Protein AF-A0AB73K6N2-F1 (afdb_monomer_lite)

Secondary structure (DSSP, 8-state):
--GGG-TT--EEE-TTS--S---TTGGG-TT--EEE--SS--S---GGGGGS--SEEE--SS---EE-GGGGG-TT--EEE--SS---EESS---TT--EEE----EEEE--EEE-SS-EEEE--S-S--BTTTTBS----EEEEEETTEE--S-EEB-TTSEEEE-GGGGTT--TT--EEEEEPPEEETTEEE--EEEEES-EEE-PPPPPHHHHHHHHHHHHHTTGGG---STT-----TTS--TTTSPPTTEEEETTEEEEE--TT-

pLDDT: mean 90.92, std 7.15, range [61.62, 98.62]

Sequence (270 aa):
ESWGELQKLKYLDVGKSKVTQLNSTIGNMTSLIKLEANENQLTDLPKSIFKNKLEYIDLSHNYLQKVPKELEEIKSLKTVYFYNNRISEVEGLLPYNITYYDLSKQTITLPLFTYKGEDVEISLPQLFLYNRTKNDFSQKPTTILYLRGERVSGNLPISEKGVVTIPKNLLSTIKKGDDLYLYQEKYTQNNTYMGDNYLRFSQVNLELPKVPEKEYQALVDIYNQLNGSNWSGSYQWKKWDITENNLHEIPWSGVTVENGHVTGLSLYYF

Foldseek 3Di:
DCCLVCLQDQEDACALVQDQADDLNCLSVQNHAEYHHEQYAYQDYRLSNLNHLHQYEEHHNYAHQEADQSQLVNLNHAEYEHAQYQHQYYNHFHHLNHQAYAPEHHEHEDEEAEAAQFKDKDQGGPAADQDSVVRHRQHWFWKFKDWQNHTQDDTFTADSRRITIHGSVSCLPPDWFIWIWIATDWDDDRNYTGGRYIHTYPTYHYPYDFAPPVQLVVVVVVCVVVVLVPDDFDPPADRDDSPDRCCSPPPHPQFDARSNYTPTGDPPGD

Structure (mmCIF, N/CA/C/O backbone):
data_AF-A0AB73K6N2-F1
#
_entry.id   AF-A0AB73K6N2-F1
#
loop_
_atom_site.group_PDB
_atom_site.id
_atom_site.type_symbol
_atom_site.label_atom_id
_atom_site.label_alt_id
_atom_site.label_comp_id
_atom_site.label_asym_id
_atom_site.label_entity_id
_atom_site.label_seq_id
_atom_site.pdbx_PDB_ins_code
_atom_site.Cartn_x
_atom_site.Cartn_y
_atom_site.Cartn_z
_atom_site.occupancy
_atom_site.B_iso_or_equiv
_atom_site.auth_seq_id
_atom_site.auth_comp_id
_atom_site.auth_asym_id
_atom_site.auth_atom_id
_atom_site.pdbx_PDB_model_num
ATOM 1 N N . GLU A 1 1 ? 5.043 -17.445 -28.830 1.00 61.62 1 GLU A N 1
ATOM 2 C CA . GLU A 1 1 ? 6.522 -17.475 -28.745 1.00 61.62 1 GLU A CA 1
ATOM 3 C C . GLU A 1 1 ? 7.228 -16.729 -29.888 1.00 61.62 1 GLU A C 1
ATOM 5 O O . GLU A 1 1 ? 8.445 -16.701 -29.906 1.00 61.62 1 GLU A O 1
ATOM 10 N N . SER A 1 2 ? 6.515 -16.052 -30.799 1.00 88.88 2 SER A N 1
ATOM 11 C CA . SER A 1 2 ? 7.106 -15.442 -32.007 1.00 88.88 2 SER A CA 1
ATOM 12 C C . SER A 1 2 ? 7.305 -13.920 -31.957 1.00 88.88 2 SER A C 1
ATOM 14 O O . SER A 1 2 ? 7.694 -13.322 -32.954 1.00 88.88 2 SER A O 1
ATOM 16 N N . TRP A 1 3 ? 7.035 -13.264 -30.823 1.00 94.06 3 TRP A N 1
ATOM 17 C CA . TRP A 1 3 ? 7.170 -11.804 -30.691 1.00 94.06 3 TRP A CA 1
ATOM 18 C C . TRP A 1 3 ? 8.591 -11.338 -31.041 1.00 94.06 3 TRP A C 1
ATOM 20 O O . TRP A 1 3 ? 8.768 -10.363 -31.767 1.00 94.06 3 TRP A O 1
ATOM 30 N N . GLY A 1 4 ? 9.597 -12.083 -30.584 1.00 94.00 4 GLY A N 1
ATOM 31 C CA . GLY A 1 4 ? 11.008 -11.813 -30.837 1.00 94.00 4 GLY A CA 1
ATOM 32 C C . GLY A 1 4 ? 11.439 -11.791 -32.308 1.00 94.00 4 GLY A C 1
ATOM 33 O O . GLY A 1 4 ? 12.491 -11.233 -32.605 1.00 94.00 4 GLY A O 1
ATOM 34 N N . GLU A 1 5 ? 10.637 -12.330 -33.232 1.00 97.00 5 GLU A N 1
ATOM 35 C CA . GLU A 1 5 ? 10.929 -12.293 -34.674 1.00 97.00 5 GLU A CA 1
ATOM 36 C C . GLU A 1 5 ? 10.745 -10.889 -35.274 1.00 97.00 5 GLU A C 1
ATOM 38 O O . GLU A 1 5 ? 11.269 -10.574 -36.343 1.00 97.00 5 GLU A O 1
ATOM 43 N N . LEU A 1 6 ? 10.053 -9.992 -34.563 1.00 97.00 6 LEU A N 1
ATOM 44 C CA . LEU A 1 6 ? 9.855 -8.596 -34.952 1.00 97.00 6 LEU A CA 1
ATOM 45 C C . LEU A 1 6 ? 11.102 -7.736 -34.664 1.00 97.00 6 LEU A C 1
ATOM 47 O O . LEU A 1 6 ? 11.019 -6.660 -34.080 1.00 97.00 6 LEU A O 1
ATOM 51 N N . GLN A 1 7 ? 12.281 -8.182 -35.102 1.00 96.50 7 GLN A N 1
ATOM 52 C CA . GLN A 1 7 ? 13.585 -7.576 -34.782 1.00 96.50 7 GLN A CA 1
ATOM 53 C C . GLN A 1 7 ? 13.744 -6.124 -35.264 1.00 96.50 7 GLN A C 1
ATOM 55 O O . GLN A 1 7 ? 14.574 -5.380 -34.744 1.00 96.50 7 GLN A O 1
ATOM 60 N N . LYS A 1 8 ? 12.947 -5.708 -36.259 1.00 97.69 8 LYS A N 1
ATOM 61 C CA . LYS A 1 8 ? 12.926 -4.340 -36.807 1.00 97.69 8 LYS A CA 1
ATOM 62 C C . LYS A 1 8 ? 11.910 -3.419 -36.120 1.00 97.69 8 LYS A C 1
ATOM 64 O O . LYS A 1 8 ? 11.870 -2.231 -36.441 1.00 97.69 8 LYS A O 1
ATOM 69 N N . LEU A 1 9 ? 11.072 -3.946 -35.225 1.00 98.12 9 LEU A N 1
ATOM 70 C CA . LEU A 1 9 ? 10.050 -3.167 -34.534 1.00 98.12 9 LEU A CA 1
ATOM 71 C C . LEU A 1 9 ? 10.718 -2.175 -33.581 1.00 98.12 9 LEU A C 1
ATOM 73 O O . LEU A 1 9 ? 11.523 -2.561 -32.740 1.00 98.12 9 LEU A O 1
ATOM 77 N N . LYS A 1 10 ? 10.384 -0.891 -33.726 1.00 98.25 10 LYS A N 1
ATOM 78 C CA . LYS A 1 10 ? 10.917 0.191 -32.881 1.00 98.25 10 LYS A CA 1
ATOM 79 C C . LYS A 1 10 ? 9.972 0.592 -31.757 1.00 98.25 10 LYS A C 1
ATOM 81 O O . LYS A 1 10 ? 10.416 1.087 -30.724 1.00 98.25 10 LYS A O 1
ATOM 86 N N . TYR A 1 11 ? 8.683 0.372 -31.974 1.00 98.31 11 TYR A N 1
ATOM 87 C CA . TYR A 1 11 ? 7.604 0.776 -31.093 1.00 98.31 11 TYR A CA 1
ATOM 88 C C . TYR A 1 11 ? 6.627 -0.379 -30.925 1.00 98.31 11 TYR A C 1
ATOM 90 O O . TYR A 1 11 ? 6.159 -0.927 -31.924 1.00 98.31 11 TYR A O 1
ATOM 98 N N . LEU A 1 12 ? 6.332 -0.724 -29.676 1.00 98.06 12 LEU A N 1
ATOM 99 C CA . LEU A 1 12 ? 5.293 -1.677 -29.319 1.00 98.06 12 LEU A CA 1
ATOM 100 C C . LEU A 1 12 ? 4.298 -0.988 -28.390 1.00 98.06 12 LEU A C 1
ATOM 102 O O . LEU A 1 12 ? 4.688 -0.485 -27.340 1.00 98.06 12 LEU A O 1
ATOM 106 N N . ASP A 1 13 ? 3.032 -1.010 -28.782 1.00 98.25 13 ASP A N 1
ATOM 107 C CA . ASP A 1 13 ? 1.908 -0.529 -27.989 1.00 98.25 13 ASP A CA 1
ATOM 108 C C . ASP A 1 13 ? 0.929 -1.675 -27.784 1.00 98.25 13 ASP A C 1
ATOM 110 O O . ASP A 1 13 ? 0.406 -2.254 -28.738 1.00 98.25 13 ASP A O 1
ATOM 114 N N . VAL A 1 14 ? 0.750 -2.034 -26.523 1.00 97.81 14 VAL A N 1
ATOM 115 C CA . VAL A 1 14 ? -0.222 -3.016 -26.055 1.00 97.81 14 VAL A CA 1
ATOM 116 C C . VAL A 1 14 ? -1.061 -2.422 -24.925 1.00 97.81 14 VAL A C 1
ATOM 118 O O . VAL A 1 14 ? -1.583 -3.158 -24.085 1.00 97.81 14 VAL A O 1
ATOM 121 N N . GLY A 1 15 ? -1.175 -1.093 -24.860 1.00 98.00 15 GLY A N 1
ATOM 122 C CA . GLY A 1 15 ? -1.979 -0.408 -23.859 1.00 98.00 15 GLY A CA 1
ATOM 123 C C . GLY A 1 15 ? -3.447 -0.840 -23.919 1.00 98.00 15 GLY A C 1
ATOM 124 O O . GLY A 1 15 ? -3.958 -1.210 -24.981 1.00 98.00 15 GLY A O 1
ATOM 125 N N . LYS A 1 16 ? -4.143 -0.842 -22.774 1.00 97.81 16 LYS A N 1
ATOM 126 C CA . LYS A 1 16 ? -5.591 -1.150 -22.686 1.00 97.81 16 LYS A CA 1
ATOM 127 C C . LYS A 1 16 ? -5.999 -2.492 -23.313 1.00 97.81 16 LYS A C 1
ATOM 129 O O . LYS A 1 16 ? -7.142 -2.666 -23.737 1.00 97.81 16 LYS A O 1
ATOM 134 N N . SER A 1 17 ? -5.085 -3.458 -23.366 1.00 97.88 17 SER A N 1
ATOM 135 C CA . SER A 1 17 ? -5.274 -4.712 -24.107 1.00 97.88 17 SER A CA 1
ATOM 136 C C . SER A 1 17 ? -5.508 -5.928 -23.204 1.00 97.88 17 SER A C 1
ATOM 138 O O . SER A 1 17 ? -5.513 -7.061 -23.682 1.00 97.88 17 SER A O 1
ATOM 140 N N . LYS A 1 18 ? -5.739 -5.711 -21.897 1.00 97.12 18 LYS A N 1
ATOM 141 C CA . LYS A 1 18 ? -5.940 -6.763 -20.877 1.00 97.12 18 LYS A CA 1
ATOM 142 C C . LYS A 1 18 ? -4.779 -7.766 -20.819 1.00 97.12 18 LYS A C 1
ATOM 144 O O . LYS A 1 18 ? -4.979 -8.945 -20.533 1.00 97.12 18 LYS A O 1
ATOM 149 N N . VAL A 1 19 ? -3.564 -7.304 -21.101 1.00 97.31 19 VAL A N 1
ATOM 150 C CA . VAL A 1 19 ? -2.360 -8.135 -21.087 1.00 97.31 19 VAL A CA 1
ATOM 151 C C . VAL A 1 19 ? -2.042 -8.536 -19.651 1.00 97.31 19 VAL A C 1
ATOM 153 O O . VAL A 1 19 ? -1.876 -7.681 -18.786 1.00 97.31 19 VAL A O 1
ATOM 156 N N . THR A 1 20 ? -1.932 -9.836 -19.398 1.00 97.38 20 THR A N 1
ATOM 157 C CA . THR A 1 20 ? -1.519 -10.380 -18.094 1.00 97.38 20 THR A CA 1
ATOM 158 C C . THR A 1 20 ? -0.016 -10.635 -18.032 1.00 97.38 20 THR A C 1
ATOM 160 O O . THR A 1 20 ? 0.580 -10.546 -16.962 1.00 97.38 20 THR A O 1
ATOM 163 N N . GLN A 1 21 ? 0.615 -10.922 -19.177 1.00 96.19 21 GLN A N 1
ATOM 164 C CA . GLN A 1 21 ? 2.056 -11.137 -19.311 1.00 96.19 21 GLN A CA 1
ATOM 165 C C . GLN A 1 21 ? 2.552 -10.685 -20.689 1.00 96.19 21 GLN A C 1
ATOM 167 O O . GLN A 1 21 ? 1.929 -10.975 -21.712 1.00 96.19 21 GLN A O 1
ATOM 172 N N . LEU A 1 22 ? 3.707 -10.017 -20.729 1.00 95.62 22 LEU A N 1
ATOM 173 C CA . LEU A 1 22 ? 4.437 -9.785 -21.978 1.00 95.62 22 LEU A CA 1
ATOM 174 C C . LEU A 1 22 ? 5.159 -11.067 -22.406 1.00 95.62 22 LEU A C 1
ATOM 176 O O . LEU A 1 22 ? 5.582 -11.870 -21.573 1.00 95.62 22 LEU A O 1
ATOM 180 N N . ASN A 1 23 ? 5.335 -11.262 -23.714 1.00 94.88 23 ASN A N 1
ATOM 181 C CA . ASN A 1 23 ? 6.007 -12.460 -24.209 1.00 94.88 23 ASN A CA 1
ATOM 182 C C . ASN A 1 23 ? 7.484 -12.505 -23.770 1.00 94.88 23 ASN A C 1
ATOM 184 O O . ASN A 1 23 ? 8.216 -11.525 -23.909 1.00 94.88 23 ASN A O 1
ATOM 188 N N . SER A 1 24 ? 7.952 -13.673 -23.323 1.00 95.19 24 SER A N 1
ATOM 189 C CA . SER A 1 24 ? 9.331 -13.886 -22.859 1.00 95.19 24 SER A CA 1
ATOM 190 C C . SER A 1 24 ? 10.409 -13.640 -23.925 1.00 95.19 24 SER A C 1
ATOM 192 O O . SER A 1 24 ? 11.567 -13.420 -23.573 1.00 95.19 24 SER A O 1
ATOM 194 N N . THR A 1 25 ? 10.058 -13.621 -25.215 1.00 96.06 25 THR A N 1
ATOM 195 C CA . THR A 1 25 ? 10.982 -13.338 -26.330 1.00 96.06 25 THR A CA 1
ATOM 196 C C . THR A 1 25 ? 11.105 -11.851 -26.680 1.00 96.06 25 THR A C 1
ATOM 198 O O . THR A 1 25 ? 11.835 -11.514 -27.608 1.00 96.06 25 THR A O 1
ATOM 201 N N . ILE A 1 26 ? 10.453 -10.937 -25.945 1.00 95.56 26 ILE A N 1
ATOM 202 C CA . ILE A 1 26 ? 10.501 -9.485 -26.220 1.00 95.56 26 ILE A CA 1
ATOM 203 C C . ILE A 1 26 ? 11.930 -8.914 -26.241 1.00 95.56 26 ILE A C 1
ATOM 205 O O . ILE A 1 26 ? 12.209 -7.986 -26.994 1.00 95.56 26 ILE A O 1
ATOM 209 N N . GLY A 1 27 ? 12.865 -9.502 -25.486 1.00 94.00 27 GLY A N 1
ATOM 210 C CA . GLY A 1 27 ? 14.288 -9.139 -25.526 1.00 94.00 27 GLY A CA 1
ATOM 211 C C . GLY A 1 27 ? 15.003 -9.405 -26.856 1.00 94.00 27 GLY A C 1
ATOM 212 O O . GLY A 1 27 ? 16.131 -8.956 -27.027 1.00 94.00 27 GLY A O 1
ATOM 213 N N . ASN A 1 28 ? 14.380 -10.136 -27.787 1.00 96.50 28 ASN A N 1
ATOM 214 C CA . ASN A 1 28 ? 14.913 -10.358 -29.133 1.00 96.50 28 ASN A CA 1
ATOM 215 C C . ASN A 1 28 ? 14.474 -9.262 -30.125 1.00 96.50 28 ASN A C 1
ATOM 217 O O . ASN A 1 28 ? 14.996 -9.207 -31.237 1.00 96.50 28 ASN A O 1
ATOM 221 N N . MET A 1 29 ? 13.554 -8.365 -29.742 1.00 96.81 29 MET A N 1
ATOM 222 C CA . MET A 1 29 ? 13.180 -7.191 -30.541 1.00 96.81 29 MET A CA 1
ATOM 223 C C . MET A 1 29 ? 14.274 -6.116 -30.459 1.00 96.81 29 MET A C 1
ATOM 225 O O . MET A 1 29 ? 14.082 -5.050 -29.886 1.00 96.81 29 MET A O 1
ATOM 229 N N . THR A 1 30 ? 15.443 -6.387 -31.034 1.00 95.19 30 THR A N 1
ATOM 230 C CA . THR A 1 30 ? 16.670 -5.593 -30.830 1.00 95.19 30 THR A CA 1
ATOM 231 C C . THR A 1 30 ? 16.584 -4.126 -31.267 1.00 95.19 30 THR A C 1
ATOM 233 O O . THR A 1 30 ? 17.391 -3.314 -30.813 1.00 95.19 30 THR A O 1
ATOM 236 N N . SER A 1 31 ? 15.617 -3.766 -32.120 1.00 97.56 31 SER A N 1
ATOM 237 C CA . SER A 1 31 ? 15.354 -2.376 -32.526 1.00 97.56 31 SER A CA 1
ATOM 238 C C . SER A 1 31 ? 14.358 -1.636 -31.623 1.00 97.56 31 SER A C 1
ATOM 240 O O . SER A 1 31 ? 14.095 -0.459 -31.878 1.00 97.56 31 SER A O 1
ATOM 242 N N . LEU A 1 32 ? 13.781 -2.293 -30.610 1.00 98.00 32 LEU A N 1
ATOM 243 C CA . LEU A 1 32 ? 12.722 -1.733 -29.775 1.00 98.00 32 LEU A CA 1
ATOM 244 C C . LEU A 1 32 ? 13.278 -0.638 -28.859 1.00 98.00 32 LEU A C 1
ATOM 246 O O . LEU A 1 32 ? 14.141 -0.890 -28.018 1.00 98.00 32 LEU A O 1
ATOM 250 N N . ILE A 1 33 ? 12.740 0.572 -29.012 1.00 98.06 33 ILE A N 1
ATOM 251 C CA . ILE A 1 33 ? 13.133 1.762 -28.243 1.00 98.06 33 ILE A CA 1
ATOM 252 C C . ILE A 1 33 ? 11.989 2.319 -27.391 1.00 98.06 33 ILE A C 1
ATOM 254 O O . ILE A 1 33 ? 12.239 3.058 -26.442 1.00 98.06 33 ILE A O 1
ATOM 258 N N . LYS A 1 34 ? 10.737 1.978 -27.709 1.00 98.38 34 LYS A N 1
ATOM 259 C CA . LYS A 1 34 ? 9.556 2.483 -27.007 1.00 98.38 34 LYS A CA 1
ATOM 260 C C . LYS A 1 34 ? 8.560 1.353 -26.760 1.00 98.38 34 LYS A C 1
ATOM 262 O O . LYS A 1 34 ? 8.158 0.677 -27.709 1.00 98.38 34 LYS A O 1
ATOM 267 N N . LEU A 1 35 ? 8.165 1.185 -25.499 1.00 98.00 35 LEU A N 1
ATOM 268 C CA . LEU A 1 35 ? 7.117 0.261 -25.072 1.00 98.00 35 LEU A CA 1
ATOM 269 C C . LEU A 1 35 ? 6.006 1.017 -24.339 1.00 98.00 35 LEU A C 1
ATOM 271 O O . LEU A 1 35 ? 6.267 1.661 -23.326 1.00 98.00 35 LEU A O 1
ATOM 275 N N . GLU A 1 36 ? 4.775 0.874 -24.816 1.00 98.56 36 GLU A N 1
ATOM 276 C CA . GLU A 1 36 ? 3.554 1.273 -24.114 1.00 98.56 36 GLU A CA 1
ATOM 277 C C . GLU A 1 36 ? 2.771 0.015 -23.728 1.00 98.56 36 GLU A C 1
ATOM 279 O O . GLU A 1 36 ? 2.365 -0.775 -24.577 1.00 98.56 36 GLU A O 1
ATOM 284 N N . ALA A 1 37 ? 2.621 -0.219 -22.428 1.00 98.06 37 ALA A N 1
ATOM 285 C CA . ALA A 1 37 ? 1.904 -1.362 -21.868 1.00 98.06 37 ALA A CA 1
ATOM 286 C C . ALA A 1 37 ? 1.035 -0.948 -20.666 1.00 98.06 37 ALA A C 1
ATOM 288 O O . ALA A 1 37 ? 0.749 -1.758 -19.777 1.00 98.06 37 ALA A O 1
ATOM 289 N N . ASN A 1 38 ? 0.592 0.307 -20.653 1.00 98.62 38 ASN A N 1
ATOM 290 C CA . ASN A 1 38 ? -0.276 0.874 -19.631 1.00 98.62 38 ASN A CA 1
ATOM 291 C C . ASN A 1 38 ? -1.694 0.288 -19.653 1.00 98.62 38 ASN A C 1
ATOM 293 O O . ASN A 1 38 ? -2.168 -0.223 -20.667 1.00 98.62 38 ASN A O 1
ATOM 297 N N . GLU A 1 39 ? -2.397 0.406 -18.528 1.00 98.50 39 GLU A N 1
ATOM 298 C CA . GLU A 1 39 ? -3.799 -0.022 -18.386 1.00 98.50 39 GLU A CA 1
ATOM 299 C C . GLU A 1 39 ? -3.999 -1.507 -18.738 1.00 98.50 39 GLU A C 1
ATOM 301 O O . GLU A 1 39 ? -4.864 -1.894 -19.529 1.00 98.50 39 GLU A O 1
ATOM 306 N N . ASN A 1 40 ? -3.163 -2.351 -18.139 1.00 98.62 40 ASN A N 1
ATOM 307 C CA . ASN A 1 40 ? -3.159 -3.800 -18.310 1.00 98.62 40 ASN A CA 1
ATOM 308 C C . ASN A 1 40 ? -3.236 -4.503 -16.941 1.00 98.62 40 ASN A C 1
ATOM 310 O O . ASN A 1 40 ? -3.631 -3.915 -15.936 1.00 98.62 40 ASN A O 1
ATOM 314 N N . GLN A 1 41 ? -2.944 -5.803 -16.908 1.00 98.12 41 GLN A N 1
ATOM 315 C CA . GLN A 1 41 ? -2.999 -6.643 -15.710 1.00 98.12 41 GLN A CA 1
ATOM 316 C C . GLN A 1 41 ? -1.626 -7.252 -15.396 1.00 98.12 41 GLN A C 1
ATOM 318 O O . GLN A 1 41 ? -1.545 -8.342 -14.829 1.00 98.12 41 GLN A O 1
ATOM 323 N N . LEU A 1 42 ? -0.544 -6.577 -15.796 1.00 98.06 42 LEU A N 1
ATOM 324 C CA . LEU A 1 42 ? 0.817 -7.060 -15.595 1.00 98.06 42 LEU A CA 1
ATOM 325 C C . LEU A 1 42 ? 1.147 -7.075 -14.103 1.00 98.06 42 LEU A C 1
ATOM 327 O O . LEU A 1 42 ? 1.015 -6.062 -13.416 1.00 98.06 42 LEU A O 1
ATOM 331 N N . THR A 1 43 ? 1.609 -8.222 -13.615 1.00 96.50 43 THR A N 1
ATOM 332 C CA . THR A 1 43 ? 2.132 -8.380 -12.249 1.00 96.50 43 THR A CA 1
ATOM 333 C C . THR A 1 43 ? 3.656 -8.440 -12.212 1.00 96.50 43 THR A C 1
ATOM 335 O O . THR A 1 43 ? 4.246 -8.210 -11.161 1.00 96.50 43 THR A O 1
ATOM 338 N N . ASP A 1 44 ? 4.290 -8.742 -13.348 1.00 93.75 44 ASP A N 1
ATOM 339 C CA . ASP A 1 44 ? 5.742 -8.811 -13.513 1.00 93.75 44 ASP A CA 1
ATOM 340 C C . ASP A 1 44 ? 6.132 -8.530 -14.978 1.00 93.75 44 ASP A C 1
ATOM 342 O O . ASP A 1 44 ? 5.278 -8.495 -15.873 1.00 93.75 44 ASP A O 1
ATOM 346 N N . LEU A 1 45 ? 7.428 -8.350 -15.227 1.00 92.94 45 LEU A N 1
ATOM 347 C CA . LEU A 1 45 ? 8.018 -8.156 -16.547 1.00 92.94 45 LEU A CA 1
ATOM 348 C C . LEU A 1 45 ? 8.943 -9.329 -16.905 1.00 92.94 45 LEU A C 1
ATOM 350 O O . LEU A 1 45 ? 9.706 -9.807 -16.065 1.00 92.94 45 LEU A O 1
ATOM 354 N N . PRO A 1 46 ? 8.963 -9.787 -18.168 1.00 92.56 46 PRO A N 1
ATOM 355 C CA . PRO A 1 46 ? 9.915 -10.806 -18.582 1.00 92.56 46 PRO A CA 1
ATOM 356 C C . PRO A 1 46 ? 11.339 -10.247 -18.499 1.00 92.56 46 PRO A C 1
ATOM 358 O O . PRO A 1 46 ? 11.642 -9.254 -19.150 1.00 92.56 46 PRO A O 1
ATOM 361 N N . LYS A 1 47 ? 12.252 -10.930 -17.793 1.00 90.81 47 LYS A N 1
ATOM 362 C CA . LYS A 1 47 ? 13.662 -10.505 -17.630 1.00 90.81 47 LYS A CA 1
ATOM 363 C C . LYS A 1 47 ? 14.390 -10.176 -18.940 1.00 90.81 47 LYS A C 1
ATOM 365 O O . LYS A 1 47 ? 15.362 -9.433 -18.951 1.00 90.81 47 LYS A O 1
ATOM 370 N N . SER A 1 48 ? 13.952 -10.739 -20.064 1.00 92.56 48 SER A N 1
ATOM 371 C CA . SER A 1 48 ? 14.541 -10.453 -21.372 1.00 92.56 48 SER A CA 1
ATOM 372 C C . SER A 1 48 ? 14.294 -9.017 -21.848 1.00 92.56 48 SER A C 1
ATOM 374 O O . SER A 1 48 ? 15.099 -8.519 -22.629 1.00 92.56 48 SER A O 1
ATOM 376 N N . ILE A 1 49 ? 13.246 -8.333 -21.369 1.00 92.25 49 ILE A N 1
ATOM 377 C CA . ILE A 1 49 ? 12.917 -6.958 -21.772 1.00 92.25 49 ILE A CA 1
ATOM 378 C C . ILE A 1 49 ? 14.064 -5.979 -21.503 1.00 92.25 49 ILE A C 1
ATOM 380 O O . ILE A 1 49 ? 14.300 -5.081 -22.309 1.00 92.25 49 ILE A O 1
ATOM 384 N N . PHE A 1 50 ? 14.825 -6.209 -20.429 1.00 90.19 50 PHE A N 1
ATOM 385 C CA . PHE A 1 50 ? 15.940 -5.362 -20.004 1.00 90.19 50 PHE A CA 1
ATOM 386 C C . PHE A 1 50 ? 17.170 -5.470 -20.923 1.00 90.19 50 PHE A C 1
ATOM 388 O O . PHE A 1 50 ? 18.097 -4.677 -20.807 1.00 90.19 50 PHE A O 1
ATOM 395 N N . LYS A 1 51 ? 17.173 -6.403 -21.889 1.00 90.50 51 LYS A N 1
ATOM 396 C CA . LYS A 1 51 ? 18.205 -6.488 -22.940 1.00 90.50 51 LYS A CA 1
ATOM 397 C C . LYS A 1 51 ? 18.025 -5.440 -24.043 1.00 90.50 51 LYS A C 1
ATOM 399 O O . LYS A 1 51 ? 18.972 -5.166 -24.781 1.00 90.50 51 LYS A O 1
ATOM 404 N N . ASN A 1 52 ? 16.819 -4.892 -24.192 1.00 91.94 52 ASN A N 1
ATOM 405 C CA . ASN A 1 52 ? 16.520 -3.903 -25.222 1.00 91.94 52 ASN A CA 1
ATOM 406 C C . ASN A 1 52 ? 17.049 -2.520 -24.828 1.00 91.94 52 ASN A C 1
ATOM 408 O O . ASN A 1 52 ? 17.125 -2.169 -23.652 1.00 91.94 52 ASN A O 1
ATOM 412 N N . LYS A 1 53 ? 17.356 -1.690 -25.828 1.00 93.88 53 LYS A N 1
ATOM 413 C CA . LYS A 1 53 ? 17.789 -0.299 -25.628 1.00 93.88 53 LYS A CA 1
ATOM 414 C C . LYS A 1 53 ? 16.587 0.640 -25.546 1.00 93.88 53 LYS A C 1
ATOM 416 O O . LYS A 1 53 ? 16.471 1.586 -26.322 1.00 93.88 53 LYS A O 1
ATOM 421 N N . LEU A 1 54 ? 15.673 0.346 -24.622 1.00 96.25 54 LEU A N 1
ATOM 422 C CA . LEU A 1 54 ? 14.468 1.145 -24.420 1.00 96.25 54 LEU A CA 1
ATOM 423 C C . LEU A 1 54 ? 14.850 2.557 -23.957 1.00 96.25 54 LEU A C 1
ATOM 425 O O . LEU A 1 54 ? 15.692 2.728 -23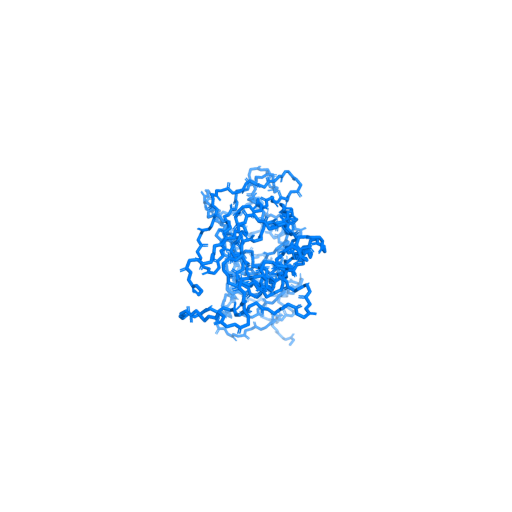.077 1.00 96.25 54 LEU A O 1
ATOM 429 N N . GLU A 1 55 ? 14.235 3.564 -24.565 1.00 97.06 55 GLU A N 1
ATOM 430 C CA . GLU A 1 55 ? 14.310 4.970 -24.160 1.00 97.06 55 GLU A CA 1
ATOM 431 C C . GLU A 1 55 ? 13.050 5.398 -23.397 1.00 97.06 55 GLU A C 1
ATOM 433 O O . GLU A 1 55 ? 13.115 6.284 -22.541 1.00 97.06 55 GLU A O 1
ATOM 438 N N . TYR A 1 56 ? 11.920 4.739 -23.675 1.00 97.31 56 TYR A N 1
ATOM 439 C CA . TYR A 1 56 ? 10.613 5.031 -23.098 1.00 97.31 56 TYR A CA 1
ATOM 440 C C . TYR A 1 56 ? 9.873 3.743 -22.729 1.00 97.31 56 TYR A C 1
ATOM 442 O O . TYR A 1 56 ? 9.763 2.828 -23.554 1.00 97.31 56 TYR A O 1
ATOM 450 N N . ILE A 1 57 ? 9.332 3.703 -21.511 1.00 96.69 57 ILE A N 1
ATOM 451 C CA . ILE A 1 57 ? 8.509 2.602 -21.004 1.00 96.69 57 ILE A CA 1
ATOM 452 C C . ILE A 1 57 ? 7.292 3.176 -20.264 1.00 96.69 57 ILE A C 1
ATOM 454 O O . ILE A 1 57 ? 7.456 3.889 -19.278 1.00 96.69 57 ILE A O 1
ATOM 458 N N . ASP A 1 58 ? 6.077 2.829 -20.681 1.00 98.00 58 ASP A N 1
ATOM 459 C CA . ASP A 1 58 ? 4.866 3.097 -19.895 1.00 98.00 58 ASP A CA 1
ATOM 460 C C . ASP A 1 58 ? 4.259 1.794 -19.369 1.00 98.00 58 ASP A C 1
ATOM 462 O O . ASP A 1 58 ? 3.817 0.937 -20.135 1.00 98.00 58 ASP A O 1
ATOM 466 N N . LEU A 1 59 ? 4.274 1.643 -18.044 1.00 97.44 59 LEU A N 1
ATOM 467 C CA . LEU A 1 59 ? 3.727 0.515 -17.290 1.00 97.44 59 LEU A CA 1
ATOM 468 C C . LEU A 1 59 ? 2.691 0.978 -16.262 1.00 97.44 59 LEU A C 1
ATOM 470 O O . LEU A 1 59 ? 2.365 0.250 -15.319 1.00 97.44 59 LEU A O 1
ATOM 474 N N . SER A 1 60 ? 2.170 2.191 -16.420 1.00 98.19 60 SER A N 1
ATOM 475 C CA . SER A 1 60 ? 1.158 2.738 -15.530 1.00 98.19 60 SER A CA 1
ATOM 476 C C . SER A 1 60 ? -0.131 1.918 -15.538 1.00 98.19 60 SER A C 1
ATOM 478 O O . SER A 1 60 ? -0.416 1.190 -16.491 1.00 98.19 60 SER A O 1
ATOM 480 N N . HIS A 1 61 ? -0.930 2.018 -14.474 1.00 98.25 61 HIS A N 1
ATOM 481 C CA . HIS A 1 61 ? -2.198 1.285 -14.361 1.00 98.25 61 HIS A CA 1
ATOM 482 C C . HIS A 1 61 ? -2.039 -0.233 -14.567 1.00 98.25 61 HIS A C 1
ATOM 484 O O . HIS A 1 61 ? -2.712 -0.836 -15.404 1.00 98.25 61 HIS A O 1
ATOM 490 N N . ASN A 1 62 ? -1.131 -0.846 -13.813 1.00 98.56 62 ASN A N 1
ATOM 491 C CA . ASN A 1 62 ? -0.918 -2.293 -13.778 1.00 98.56 62 ASN A CA 1
ATOM 492 C C . ASN A 1 62 ? -0.942 -2.785 -12.316 1.00 98.56 62 ASN A C 1
ATOM 494 O O . ASN A 1 62 ? -1.401 -2.088 -11.409 1.00 98.56 62 ASN A O 1
ATOM 498 N N . TYR A 1 63 ? -0.482 -4.011 -12.070 1.00 97.38 63 TYR A N 1
ATOM 499 C CA . TYR A 1 63 ? -0.409 -4.617 -10.740 1.00 97.38 63 TYR A CA 1
ATOM 500 C C . TYR A 1 63 ? 1.027 -4.989 -10.352 1.00 97.38 63 TYR A C 1
ATOM 502 O O . TYR A 1 63 ? 1.230 -5.937 -9.591 1.00 97.38 63 TYR A O 1
ATOM 510 N N . LEU A 1 64 ? 2.019 -4.259 -10.873 1.00 95.44 64 LEU A N 1
ATOM 511 C CA . LEU A 1 64 ? 3.426 -4.475 -10.544 1.00 95.44 64 LEU A CA 1
ATOM 512 C C . LEU A 1 64 ? 3.651 -4.222 -9.054 1.00 95.44 64 LEU A C 1
ATOM 514 O O . LEU A 1 64 ? 3.147 -3.240 -8.510 1.00 95.44 64 LEU A O 1
ATOM 518 N N . GLN A 1 65 ? 4.410 -5.106 -8.408 1.00 92.94 65 GLN A N 1
ATOM 519 C CA . GLN A 1 65 ? 4.697 -5.038 -6.966 1.00 92.94 65 GLN A CA 1
ATOM 520 C C . GLN A 1 65 ? 6.103 -4.526 -6.655 1.00 92.94 65 GLN A C 1
ATOM 522 O O . GLN A 1 65 ? 6.400 -4.150 -5.521 1.00 92.94 65 GLN A O 1
ATOM 527 N N . LYS A 1 66 ? 6.957 -4.460 -7.674 1.00 89.75 66 LYS A N 1
ATOM 528 C CA . LYS A 1 66 ? 8.340 -4.045 -7.525 1.00 89.75 66 LYS A CA 1
ATOM 529 C C . LYS A 1 66 ? 8.854 -3.295 -8.737 1.00 89.75 66 LYS A C 1
ATOM 531 O O . LYS A 1 66 ? 8.424 -3.547 -9.863 1.00 89.75 66 LYS A O 1
ATOM 536 N N . VAL A 1 67 ? 9.819 -2.416 -8.492 1.00 88.00 67 VAL A N 1
ATOM 537 C CA . VAL A 1 67 ? 10.723 -1.943 -9.542 1.00 88.00 67 VAL A CA 1
ATOM 538 C C . VAL A 1 67 ? 11.897 -2.928 -9.611 1.00 88.00 67 VAL A C 1
ATOM 540 O O . VAL A 1 67 ? 12.610 -3.071 -8.615 1.00 88.00 67 VAL A O 1
ATOM 543 N N . PRO A 1 68 ? 12.087 -3.637 -10.737 1.00 86.75 68 PRO A N 1
ATOM 544 C CA . PRO A 1 68 ? 13.143 -4.633 -10.875 1.00 86.75 68 PRO A CA 1
ATOM 545 C C . PRO A 1 68 ? 14.512 -3.962 -10.993 1.00 86.75 68 PRO A C 1
ATOM 547 O O . PRO A 1 68 ? 14.654 -2.945 -11.677 1.00 86.75 68 PRO A O 1
ATOM 550 N N . LYS A 1 69 ? 15.533 -4.563 -10.376 1.00 86.12 69 LYS A N 1
ATOM 551 C CA . LYS A 1 69 ? 16.907 -4.033 -10.397 1.00 86.12 69 LYS A CA 1
ATOM 552 C C . LYS A 1 69 ? 17.490 -3.913 -11.801 1.00 86.12 69 LYS A C 1
ATOM 554 O O . LYS A 1 69 ? 18.296 -3.034 -12.071 1.00 86.12 69 LYS A O 1
ATOM 559 N N . GLU A 1 70 ? 17.048 -4.773 -12.712 1.00 88.88 70 GLU A N 1
ATOM 560 C CA . GLU A 1 70 ? 17.491 -4.804 -14.101 1.00 88.88 70 GLU A CA 1
ATOM 561 C C . GLU A 1 70 ? 17.133 -3.510 -14.856 1.00 88.88 70 GLU A C 1
ATOM 563 O O . GLU A 1 70 ? 17.718 -3.221 -15.899 1.00 88.88 70 GLU A O 1
ATOM 568 N N . LEU A 1 71 ? 16.218 -2.684 -14.329 1.00 86.50 71 LEU A N 1
ATOM 569 C CA . LEU A 1 71 ? 15.930 -1.367 -14.892 1.00 86.50 71 LEU A CA 1
ATOM 570 C C . LEU A 1 71 ? 17.150 -0.430 -14.833 1.00 86.50 71 LEU A C 1
ATOM 572 O O . LEU A 1 71 ? 17.320 0.380 -15.744 1.00 86.50 71 LEU A O 1
ATOM 576 N N . GLU A 1 72 ? 18.027 -0.578 -13.830 1.00 84.25 72 GLU A N 1
ATOM 577 C CA . GLU A 1 72 ? 19.309 0.142 -13.740 1.00 84.25 72 GLU A CA 1
ATOM 578 C C . GLU A 1 72 ? 20.216 -0.112 -14.951 1.00 84.25 72 GLU A C 1
ATOM 580 O O .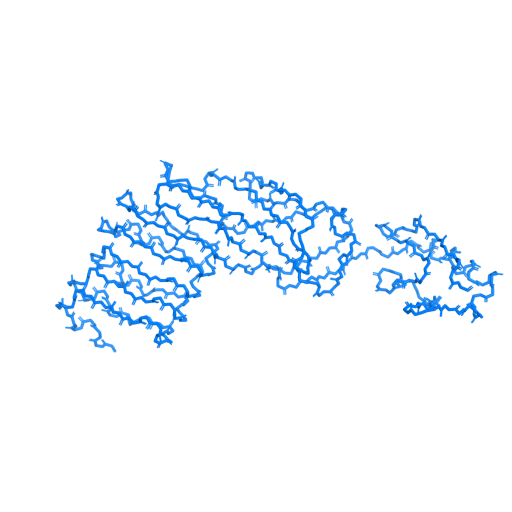 GLU A 1 72 ? 21.016 0.743 -15.339 1.00 84.25 72 GLU A O 1
ATOM 585 N N . GLU A 1 73 ? 20.105 -1.296 -15.557 1.00 83.56 73 GLU A N 1
ATOM 586 C CA . GLU A 1 73 ? 20.985 -1.744 -16.634 1.00 83.56 73 GLU A CA 1
ATOM 587 C C . GLU A 1 73 ? 20.617 -1.107 -17.986 1.00 83.56 73 GLU A C 1
ATOM 589 O O . GLU A 1 73 ? 21.466 -1.012 -18.882 1.00 83.56 73 GLU A O 1
ATOM 594 N N . ILE A 1 74 ? 19.389 -0.585 -18.133 1.00 90.62 74 ILE A N 1
ATOM 595 C CA . ILE A 1 74 ? 18.921 0.079 -19.357 1.00 90.62 74 ILE A CA 1
ATOM 596 C C . ILE A 1 74 ? 19.438 1.526 -19.415 1.00 90.62 74 ILE A C 1
ATOM 598 O O . ILE A 1 74 ? 18.703 2.499 -19.257 1.00 90.62 74 ILE A O 1
ATOM 602 N N . LYS A 1 75 ? 20.727 1.693 -19.722 1.00 90.06 75 LYS A N 1
ATOM 603 C CA . LYS A 1 75 ? 21.396 3.010 -19.809 1.00 90.06 75 LYS A CA 1
ATOM 604 C C . LYS A 1 75 ? 20.820 3.958 -20.868 1.00 90.06 75 LYS A C 1
ATOM 606 O O . LYS A 1 75 ? 21.172 5.134 -20.883 1.00 90.06 75 LYS A O 1
ATOM 611 N N . SER A 1 76 ? 19.990 3.471 -21.787 1.00 94.19 76 SER A N 1
ATOM 612 C CA . SER A 1 76 ? 19.285 4.292 -22.781 1.00 94.19 76 SER A CA 1
ATOM 613 C C . SER A 1 76 ? 17.994 4.914 -22.250 1.00 94.19 76 SER A C 1
ATOM 615 O O . SER A 1 76 ? 17.474 5.833 -22.880 1.00 94.19 76 SER A O 1
ATOM 617 N N . LEU A 1 77 ? 17.475 4.434 -21.115 1.00 94.50 77 LEU A N 1
ATOM 618 C CA . LEU A 1 77 ? 16.162 4.814 -20.609 1.00 94.50 77 LEU A CA 1
ATOM 619 C C . LEU A 1 77 ? 16.152 6.287 -20.190 1.00 94.50 77 LEU A C 1
ATOM 621 O O . LEU A 1 77 ? 17.016 6.740 -19.439 1.00 94.50 77 LEU A O 1
ATOM 625 N N . LYS A 1 78 ? 15.170 7.040 -20.686 1.00 94.88 78 LYS A N 1
ATOM 626 C CA . LYS A 1 78 ? 14.984 8.472 -20.397 1.00 94.88 78 LYS A CA 1
ATOM 627 C C . LYS A 1 78 ? 13.677 8.741 -19.670 1.00 94.88 78 LYS A C 1
ATOM 629 O O . LYS A 1 78 ? 13.612 9.693 -18.891 1.00 94.88 78 LYS A O 1
ATOM 634 N N . THR A 1 79 ? 12.662 7.919 -19.916 1.00 95.31 79 THR A N 1
ATOM 635 C CA . THR A 1 79 ? 11.311 8.111 -19.396 1.00 95.31 79 THR A CA 1
ATOM 636 C C . THR A 1 79 ? 10.719 6.779 -18.972 1.00 95.31 79 THR A C 1
ATOM 638 O O . THR A 1 79 ? 10.721 5.826 -19.753 1.00 95.31 79 THR A O 1
ATOM 641 N N . VAL A 1 80 ? 10.175 6.725 -17.758 1.00 94.00 80 VAL A N 1
ATOM 642 C CA . VAL A 1 80 ? 9.357 5.589 -17.326 1.00 94.00 80 VAL A CA 1
ATOM 643 C C . VAL A 1 80 ? 8.183 6.021 -16.456 1.00 94.00 80 VAL A C 1
ATOM 645 O O . VAL A 1 80 ? 8.307 6.901 -15.599 1.00 94.00 80 VAL A O 1
ATOM 648 N N . TYR A 1 81 ? 7.048 5.374 -16.689 1.00 95.75 81 TYR A N 1
ATOM 649 C CA . TYR A 1 81 ? 5.816 5.562 -15.936 1.00 95.75 81 TYR A CA 1
ATOM 650 C C . TYR A 1 81 ? 5.460 4.270 -15.203 1.00 95.75 81 TYR A C 1
ATOM 652 O O . TYR A 1 81 ? 5.224 3.236 -15.822 1.00 95.75 81 TYR A O 1
ATOM 660 N N . PHE A 1 82 ? 5.389 4.349 -13.878 1.00 94.25 82 PHE A N 1
ATOM 661 C CA . PHE A 1 82 ? 4.911 3.293 -12.983 1.00 94.25 82 PHE A CA 1
ATOM 662 C C . PHE A 1 82 ? 3.691 3.733 -12.169 1.00 94.25 82 PHE A C 1
ATOM 664 O O . PHE A 1 82 ? 3.267 3.020 -11.253 1.00 94.25 82 PHE A O 1
ATOM 671 N N . TYR A 1 83 ? 3.125 4.903 -12.468 1.00 94.88 83 TYR A N 1
ATOM 672 C CA . TYR A 1 83 ? 2.043 5.448 -11.667 1.00 94.88 83 TYR A CA 1
ATOM 673 C C . TYR A 1 83 ? 0.833 4.504 -11.650 1.00 94.88 83 TYR A C 1
ATOM 675 O O . TYR A 1 83 ? 0.529 3.841 -12.643 1.00 94.88 83 TYR A O 1
ATOM 683 N N . ASN A 1 84 ? 0.138 4.439 -10.517 1.00 96.94 84 ASN A N 1
ATOM 684 C CA . ASN A 1 84 ? -1.008 3.547 -10.332 1.00 96.94 84 ASN A CA 1
ATOM 685 C C . ASN A 1 84 ? -0.668 2.051 -10.500 1.00 96.94 84 ASN A C 1
ATOM 687 O O . ASN A 1 84 ? -1.206 1.363 -11.367 1.00 96.94 84 ASN A O 1
ATOM 691 N N . ASN A 1 85 ? 0.247 1.563 -9.661 1.00 97.12 85 ASN A N 1
ATOM 692 C CA . ASN A 1 85 ? 0.592 0.148 -9.509 1.00 97.12 85 ASN A CA 1
ATOM 693 C C . ASN A 1 85 ? 0.432 -0.281 -8.031 1.00 97.12 85 ASN A C 1
ATOM 695 O O . ASN A 1 85 ? -0.263 0.371 -7.245 1.00 97.12 85 ASN A O 1
ATOM 699 N N . ARG A 1 86 ? 1.040 -1.408 -7.645 1.00 95.44 86 ARG A N 1
ATOM 700 C CA . ARG A 1 86 ? 1.088 -1.921 -6.265 1.00 95.44 86 ARG A CA 1
ATOM 701 C C . ARG A 1 86 ? 2.523 -2.034 -5.767 1.00 95.44 86 ARG A C 1
ATOM 703 O O . ARG A 1 86 ? 2.834 -2.929 -4.986 1.00 95.44 86 ARG A O 1
ATOM 710 N N . ILE A 1 87 ? 3.405 -1.179 -6.281 1.00 91.75 87 ILE A N 1
ATOM 711 C CA . ILE A 1 87 ? 4.826 -1.254 -5.970 1.00 91.75 87 ILE A CA 1
ATOM 712 C C . ILE A 1 87 ? 4.970 -1.012 -4.473 1.00 91.75 87 ILE A C 1
ATOM 714 O O . ILE A 1 87 ? 4.336 -0.106 -3.949 1.00 91.75 87 ILE A O 1
ATOM 718 N N . SER A 1 88 ? 5.734 -1.861 -3.793 1.00 89.00 88 SER A N 1
ATOM 719 C CA . SER A 1 88 ? 6.035 -1.784 -2.354 1.00 89.00 88 SER A CA 1
ATOM 720 C C . SER A 1 88 ? 7.481 -2.174 -2.041 1.00 89.00 88 SER A C 1
ATOM 722 O O . SER A 1 88 ? 7.876 -2.260 -0.880 1.00 89.00 88 SER A O 1
ATOM 724 N N . GLU A 1 89 ? 8.249 -2.456 -3.089 1.00 85.19 89 GLU A N 1
ATOM 725 C CA . GLU A 1 89 ? 9.644 -2.848 -3.042 1.00 85.19 89 GLU A CA 1
ATOM 726 C C . GLU A 1 89 ? 10.364 -2.241 -4.244 1.00 85.19 89 GLU A C 1
ATOM 728 O O . GLU A 1 89 ? 9.820 -2.142 -5.350 1.00 85.19 89 GLU A O 1
ATOM 733 N N . VAL A 1 90 ? 11.603 -1.822 -4.031 1.00 75.88 90 VAL A N 1
ATOM 734 C CA . VAL A 1 90 ? 12.462 -1.354 -5.109 1.00 75.88 90 VAL A CA 1
ATOM 735 C C . VAL A 1 90 ? 13.770 -2.125 -5.011 1.00 75.88 90 VAL A C 1
ATOM 737 O O . VAL A 1 90 ? 14.619 -1.821 -4.174 1.00 75.88 90 VAL A O 1
ATOM 740 N N . GLU A 1 91 ? 13.896 -3.150 -5.857 1.00 74.81 91 GLU A N 1
ATOM 741 C CA . GLU A 1 91 ? 15.025 -4.090 -5.851 1.00 74.81 91 GLU A CA 1
ATOM 742 C C . GLU A 1 91 ? 16.300 -3.473 -6.454 1.00 74.81 91 GLU A C 1
ATOM 744 O O . GLU A 1 91 ? 17.395 -3.991 -6.237 1.00 74.81 91 GLU A O 1
ATOM 749 N N . GLY A 1 92 ? 16.172 -2.364 -7.190 1.00 69.62 92 GLY A N 1
ATOM 750 C CA . GLY A 1 92 ? 17.293 -1.558 -7.663 1.00 69.62 92 GLY A CA 1
ATOM 751 C C . GLY A 1 92 ? 16.901 -0.119 -7.990 1.00 69.62 92 GLY A C 1
ATOM 752 O O . GLY A 1 92 ? 15.746 0.280 -7.941 1.00 69.62 92 GLY A O 1
ATOM 753 N N . LEU A 1 93 ? 17.900 0.692 -8.260 1.00 75.06 93 LEU A N 1
ATOM 754 C CA . LEU A 1 93 ? 17.860 2.116 -8.512 1.00 75.06 93 LEU A CA 1
ATOM 755 C C . LEU A 1 93 ? 17.321 2.451 -9.912 1.00 75.06 93 LEU A C 1
ATOM 757 O O . LEU A 1 93 ? 16.991 1.593 -10.728 1.00 75.06 93 LEU A O 1
ATOM 761 N N . LEU A 1 94 ? 17.231 3.744 -10.210 1.00 77.88 94 LEU A N 1
ATOM 762 C CA . LEU A 1 94 ? 16.951 4.209 -11.564 1.00 77.88 94 LEU A CA 1
ATOM 763 C C . LEU A 1 94 ? 18.249 4.578 -12.285 1.00 77.88 94 LEU A C 1
ATOM 765 O O . LEU A 1 94 ? 19.174 5.087 -11.642 1.00 77.88 94 LEU A O 1
ATOM 769 N N . PRO A 1 95 ? 18.309 4.419 -13.621 1.00 82.56 95 PRO A N 1
ATOM 770 C CA . PRO A 1 95 ? 19.407 4.954 -14.415 1.00 82.56 95 PRO A CA 1
ATOM 771 C C . PRO A 1 95 ? 19.621 6.455 -14.158 1.00 82.56 95 PRO A C 1
ATOM 773 O O . PRO A 1 95 ? 18.670 7.244 -14.131 1.00 82.56 95 PRO A O 1
ATOM 776 N N . TYR A 1 96 ? 20.880 6.878 -14.003 1.00 80.25 96 TYR A N 1
ATOM 777 C CA . TYR A 1 96 ? 21.233 8.282 -13.735 1.00 80.25 96 TYR A CA 1
ATOM 778 C C . TYR A 1 96 ? 20.807 9.251 -14.848 1.00 80.25 96 TYR A C 1
ATOM 780 O O . TYR A 1 96 ? 20.593 10.430 -14.587 1.00 80.25 96 TYR A O 1
ATOM 788 N N . ASN A 1 97 ? 20.678 8.768 -16.085 1.00 85.88 97 ASN A N 1
ATOM 789 C CA . ASN A 1 97 ? 20.280 9.560 -17.251 1.00 85.88 97 ASN A CA 1
ATOM 790 C C . ASN A 1 97 ? 18.757 9.714 -17.402 1.00 85.88 97 ASN A C 1
ATOM 792 O O . ASN A 1 97 ? 18.302 10.343 -18.358 1.00 85.88 97 ASN A O 1
ATOM 796 N N . ILE A 1 98 ? 17.964 9.124 -16.504 1.00 88.25 98 ILE A N 1
ATOM 797 C CA . ILE A 1 98 ? 16.511 9.220 -16.580 1.00 88.25 98 ILE A CA 1
ATOM 798 C C . ILE A 1 98 ? 16.068 10.671 -16.334 1.00 88.25 98 ILE A C 1
ATOM 800 O O . ILE A 1 98 ? 16.453 11.313 -15.358 1.00 88.25 98 ILE A O 1
ATOM 804 N N . THR A 1 99 ? 15.254 11.194 -17.243 1.00 89.44 99 THR A N 1
ATOM 805 C CA . THR A 1 99 ? 14.803 12.596 -17.255 1.00 89.44 99 THR A CA 1
ATOM 806 C C . THR A 1 99 ? 13.395 12.775 -16.706 1.00 89.44 99 THR A C 1
ATOM 808 O O . THR A 1 99 ? 13.042 13.868 -16.269 1.00 89.44 99 THR A O 1
ATOM 811 N N . TYR A 1 100 ? 12.594 11.711 -16.738 1.00 91.94 100 TYR A N 1
ATOM 812 C CA . TYR A 1 100 ? 11.228 11.696 -16.241 1.00 91.94 100 TYR A CA 1
ATOM 813 C C . TYR A 1 100 ? 10.934 10.345 -15.595 1.00 91.94 100 TYR A C 1
ATOM 815 O O . TYR A 1 100 ? 11.198 9.296 -16.190 1.00 91.94 100 TYR A O 1
ATOM 823 N N . TYR A 1 101 ? 10.371 10.377 -14.390 1.00 88.50 101 TYR A N 1
ATOM 824 C CA . TYR A 1 101 ? 10.011 9.177 -13.648 1.00 88.50 101 TYR A CA 1
ATOM 825 C C . TYR A 1 101 ? 8.776 9.411 -12.781 1.00 88.50 101 TYR A C 1
ATOM 827 O O . TYR A 1 101 ? 8.777 10.323 -11.951 1.00 88.50 101 TYR A O 1
ATOM 835 N N . ASP A 1 102 ? 7.755 8.568 -12.923 1.00 92.25 102 ASP A N 1
ATOM 836 C CA . ASP A 1 102 ? 6.544 8.640 -12.099 1.00 92.25 102 ASP A CA 1
ATOM 837 C C . ASP A 1 102 ? 6.281 7.320 -11.364 1.00 92.25 102 ASP A C 1
ATOM 839 O O . ASP A 1 102 ? 5.927 6.319 -11.982 1.00 92.25 102 ASP A O 1
ATOM 843 N N . LEU A 1 103 ? 6.443 7.340 -10.038 1.00 89.88 103 LEU A N 1
ATOM 844 C CA . LEU A 1 103 ? 6.104 6.258 -9.109 1.00 89.88 103 LEU A CA 1
ATOM 845 C C . LEU A 1 103 ? 4.887 6.570 -8.238 1.00 89.88 103 LEU A C 1
ATOM 847 O O . LEU A 1 103 ? 4.647 5.877 -7.251 1.00 89.88 103 LEU A O 1
ATOM 851 N N . SER A 1 104 ? 4.141 7.627 -8.540 1.00 93.00 104 SER A N 1
ATOM 852 C CA . SER A 1 104 ? 3.029 8.044 -7.693 1.00 93.00 104 SER A CA 1
ATOM 853 C C . SER A 1 104 ? 1.858 7.055 -7.715 1.00 93.00 104 SER A C 1
ATOM 855 O O . SER A 1 104 ? 1.767 6.184 -8.584 1.00 93.00 104 SER A O 1
ATOM 857 N N . LYS A 1 105 ? 0.923 7.192 -6.771 1.00 94.88 105 LYS A N 1
ATOM 858 C CA . LYS A 1 105 ? -0.346 6.444 -6.769 1.00 94.88 105 LYS A CA 1
ATOM 859 C C . LYS A 1 105 ? -0.207 4.937 -6.582 1.00 94.88 105 LYS A C 1
ATOM 861 O O . LYS A 1 105 ? -0.978 4.172 -7.150 1.00 94.88 105 LYS A O 1
ATOM 866 N N . GLN A 1 106 ? 0.741 4.481 -5.775 1.00 95.00 106 GLN A N 1
ATOM 867 C CA . GLN A 1 106 ? 0.812 3.067 -5.413 1.00 95.00 106 GLN A CA 1
ATOM 868 C C . GLN A 1 106 ? -0.280 2.723 -4.400 1.00 95.00 106 GLN A C 1
ATOM 870 O O . GLN A 1 106 ? -0.454 3.423 -3.400 1.00 95.00 106 GLN A O 1
ATOM 875 N N . THR A 1 107 ? -1.008 1.634 -4.646 1.00 95.06 107 THR A N 1
ATOM 876 C CA . THR A 1 107 ? -1.944 1.064 -3.667 1.00 95.06 107 THR A CA 1
ATOM 877 C C . THR A 1 107 ? -1.357 -0.220 -3.106 1.00 95.06 107 THR A C 1
ATOM 879 O O . THR A 1 107 ? -1.277 -1.234 -3.799 1.00 95.06 107 THR A O 1
ATOM 882 N N . ILE A 1 108 ? -0.945 -0.170 -1.844 1.00 94.06 108 ILE A N 1
ATOM 883 C CA . ILE A 1 108 ? -0.237 -1.241 -1.151 1.00 94.06 108 ILE A CA 1
ATOM 884 C C . ILE A 1 108 ? -1.162 -1.837 -0.095 1.00 94.06 108 ILE A C 1
ATOM 886 O O . ILE A 1 108 ? -1.766 -1.112 0.696 1.00 94.06 108 ILE A O 1
ATOM 890 N N . THR A 1 109 ? -1.257 -3.162 -0.063 1.00 94.56 109 THR A N 1
ATOM 891 C CA . THR A 1 109 ? -1.991 -3.874 0.984 1.00 94.56 109 THR A CA 1
ATOM 892 C C . THR A 1 109 ? -1.047 -4.203 2.134 1.00 94.56 109 THR A C 1
ATOM 894 O O . THR A 1 109 ? -0.090 -4.954 1.968 1.00 94.56 109 THR A O 1
ATOM 897 N N . LEU A 1 110 ? -1.326 -3.641 3.305 1.00 94.88 110 LEU A N 1
ATOM 898 C CA . LEU A 1 110 ? -0.688 -3.989 4.567 1.00 94.88 110 LEU A CA 1
ATOM 899 C C . LEU A 1 110 ? -1.371 -5.225 5.187 1.00 94.88 110 LEU A C 1
ATOM 901 O O . LEU A 1 110 ? -2.546 -5.493 4.898 1.00 94.88 110 LEU A O 1
ATOM 905 N N . PRO A 1 111 ? -0.666 -5.987 6.045 1.00 95.00 111 PRO A N 1
ATOM 906 C CA . PRO A 1 111 ? -1.238 -7.143 6.737 1.00 95.00 111 PRO A CA 1
ATOM 907 C C . PRO A 1 111 ? -2.400 -6.755 7.669 1.00 95.00 111 PRO A C 1
ATOM 909 O O . PRO A 1 111 ? -2.813 -5.599 7.734 1.00 95.00 111 PRO A O 1
ATOM 912 N N . LEU A 1 112 ? -2.976 -7.739 8.361 1.00 95.62 112 LEU A N 1
ATOM 913 C CA . LEU A 1 112 ? -4.027 -7.513 9.355 1.00 95.62 112 LEU A CA 1
ATOM 914 C C . LEU A 1 112 ? -3.568 -6.485 10.403 1.00 95.62 112 LEU A C 1
ATOM 916 O O . LEU A 1 112 ? -2.492 -6.626 10.984 1.00 95.62 112 LEU A O 1
ATOM 920 N N . PHE A 1 113 ? -4.405 -5.485 10.670 1.00 96.69 113 PHE A N 1
ATOM 921 C CA . PHE A 1 113 ? -4.207 -4.540 11.762 1.00 96.69 113 PHE A CA 1
ATOM 922 C C . PHE A 1 113 ? -4.903 -5.054 13.024 1.00 96.69 113 PHE A C 1
ATOM 924 O O . PHE A 1 113 ? -6.125 -5.200 13.031 1.00 96.69 113 PHE A O 1
ATOM 931 N N . THR A 1 114 ? -4.144 -5.298 14.093 1.00 94.25 114 THR A N 1
ATOM 932 C CA . THR A 1 114 ? -4.688 -5.722 15.392 1.00 94.25 114 THR A CA 1
ATOM 933 C C . THR A 1 114 ? -4.486 -4.624 16.426 1.00 94.25 114 THR A C 1
ATOM 935 O O . THR A 1 114 ? -3.353 -4.326 16.802 1.00 94.25 114 THR A O 1
ATOM 938 N N . TYR A 1 115 ? -5.585 -4.054 16.919 1.00 93.31 115 TYR A N 1
ATOM 939 C CA . TYR A 1 115 ? -5.555 -3.026 17.959 1.00 93.31 115 TYR A CA 1
ATOM 940 C C . TYR A 1 115 ? -5.811 -3.614 19.347 1.00 93.31 115 TYR A C 1
ATOM 942 O O . TYR A 1 115 ? -6.787 -4.337 19.547 1.00 93.31 115 TYR A O 1
ATOM 950 N N . LYS A 1 116 ? -4.946 -3.269 20.307 1.00 90.44 116 LYS A N 1
ATOM 951 C CA . LYS A 1 116 ? -4.965 -3.787 21.689 1.00 90.44 116 LYS A CA 1
ATOM 952 C C . LYS A 1 116 ? -5.228 -2.718 22.753 1.00 90.44 116 LYS A C 1
ATOM 954 O O . LYS A 1 116 ? -5.048 -2.983 23.933 1.00 90.44 116 LYS A O 1
ATOM 959 N N . GLY A 1 117 ? -5.620 -1.510 22.347 1.00 86.62 117 GLY A N 1
ATOM 960 C CA . GLY A 1 117 ? -5.806 -0.378 23.265 1.00 86.62 117 GLY A CA 1
ATOM 961 C C . GLY A 1 117 ? -4.572 0.515 23.432 1.00 86.62 117 GLY A C 1
ATOM 962 O O . GLY A 1 117 ? -4.675 1.582 24.021 1.00 86.62 117 GLY A O 1
ATOM 963 N N . GLU A 1 118 ? -3.421 0.146 22.869 1.00 90.25 118 GLU A N 1
ATOM 964 C CA . GLU A 1 118 ? -2.169 0.908 22.989 1.00 90.25 118 GLU A CA 1
ATOM 965 C C . GLU A 1 118 ? -1.705 1.501 21.656 1.00 90.25 118 GLU A C 1
ATOM 967 O O . GLU A 1 118 ? -2.253 1.177 20.599 1.00 90.25 118 GLU A O 1
ATOM 972 N N . ASP A 1 119 ? -0.714 2.394 21.711 1.00 95.50 119 ASP A N 1
ATOM 973 C CA . ASP A 1 119 ? -0.067 2.939 20.517 1.00 95.50 119 ASP A CA 1
ATOM 974 C C . ASP A 1 119 ? 0.429 1.797 19.622 1.00 95.50 119 ASP A C 1
ATOM 976 O O . ASP A 1 119 ? 0.976 0.799 20.099 1.00 95.50 119 ASP A O 1
ATOM 980 N N . VAL A 1 120 ? 0.225 1.935 18.312 1.00 96.12 120 VAL A N 1
ATOM 981 C CA . VAL A 1 120 ? 0.543 0.875 17.353 1.00 96.12 120 VAL A CA 1
ATOM 982 C C . VAL A 1 120 ? 1.707 1.299 16.478 1.00 96.12 120 VAL A C 1
ATOM 984 O O . VAL A 1 120 ? 1.613 2.261 15.718 1.00 96.12 120 VAL A O 1
ATOM 987 N N . GLU A 1 121 ? 2.801 0.553 16.553 1.00 96.62 121 GLU A N 1
ATOM 988 C CA . GLU A 1 121 ? 3.930 0.703 15.644 1.00 96.62 121 GLU A CA 1
ATOM 989 C C . GLU A 1 121 ? 3.729 -0.163 14.403 1.00 96.62 121 GLU A C 1
ATOM 991 O O . GLU A 1 121 ? 3.509 -1.372 14.491 1.00 96.62 121 GLU A O 1
ATOM 996 N N . ILE A 1 122 ? 3.815 0.460 13.232 1.00 94.56 122 ILE A N 1
ATOM 997 C CA . ILE A 1 122 ? 3.653 -0.206 11.946 1.00 94.56 122 ILE A CA 1
ATOM 998 C C . ILE A 1 122 ? 4.954 -0.080 11.166 1.00 94.56 122 ILE A C 1
ATOM 1000 O O . ILE A 1 122 ? 5.344 1.014 10.752 1.00 94.56 122 ILE A O 1
ATOM 1004 N N . SER A 1 123 ? 5.600 -1.219 10.930 1.00 92.25 123 SER A N 1
ATOM 1005 C CA . SER A 1 123 ? 6.676 -1.334 9.948 1.00 92.25 123 SER A CA 1
ATOM 1006 C C . SER A 1 123 ? 6.077 -1.246 8.555 1.00 92.25 123 SER A C 1
ATOM 1008 O O . SER A 1 123 ? 5.283 -2.098 8.152 1.00 92.25 123 SER A O 1
ATOM 1010 N N . LEU A 1 124 ? 6.439 -0.203 7.823 1.00 90.56 124 LEU A N 1
ATOM 1011 C CA . LEU A 1 124 ? 5.931 0.012 6.480 1.00 90.56 124 LEU A CA 1
ATOM 1012 C C . LEU A 1 124 ? 6.851 -0.651 5.448 1.00 90.56 124 LEU A C 1
ATOM 1014 O O . LEU A 1 124 ? 8.067 -0.722 5.656 1.00 90.56 124 LEU A O 1
ATOM 1018 N N . PRO A 1 125 ? 6.290 -1.119 4.322 1.00 86.00 125 PRO A N 1
ATOM 1019 C CA . PRO A 1 125 ? 7.085 -1.595 3.207 1.00 86.00 125 PRO A CA 1
ATOM 1020 C C . PRO A 1 125 ? 7.932 -0.460 2.630 1.00 86.00 125 PRO A C 1
ATOM 1022 O O . PRO A 1 125 ? 7.727 0.725 2.915 1.00 86.00 125 PRO A O 1
ATOM 1025 N N . GLN A 1 126 ? 8.894 -0.823 1.789 1.00 76.00 126 GLN A N 1
ATOM 1026 C CA . GLN A 1 126 ? 9.742 0.151 1.132 1.00 76.00 126 GLN A CA 1
ATOM 1027 C C . GLN A 1 126 ? 8.915 0.948 0.127 1.00 76.00 126 GLN A C 1
ATOM 1029 O O . GLN A 1 126 ? 8.714 0.521 -0.999 1.00 76.00 126 GLN A O 1
ATOM 1034 N N . LEU A 1 127 ? 8.472 2.136 0.528 1.00 69.69 127 LEU A N 1
ATOM 1035 C CA . LEU A 1 127 ? 8.153 3.238 -0.374 1.00 69.69 127 LEU A CA 1
ATOM 1036 C C . LEU A 1 127 ? 8.091 4.537 0.411 1.00 69.69 127 LEU A C 1
ATOM 1038 O O . LEU A 1 127 ? 7.048 5.075 0.774 1.00 69.69 127 LEU A O 1
ATOM 1042 N N . PHE A 1 128 ? 9.294 5.038 0.640 1.00 69.00 128 PHE A N 1
ATOM 1043 C CA . PHE A 1 128 ? 9.563 6.369 1.148 1.00 69.00 128 PHE A CA 1
ATOM 1044 C C . PHE A 1 128 ? 10.360 7.123 0.095 1.00 69.00 128 PHE A C 1
ATOM 1046 O O . PHE A 1 128 ? 10.991 6.498 -0.748 1.00 69.00 128 PHE A O 1
ATOM 1053 N N . LEU A 1 129 ? 10.236 8.447 0.072 1.00 76.06 129 LEU A N 1
ATOM 1054 C CA . LEU A 1 129 ? 10.663 9.300 -1.038 1.00 76.06 129 LEU A CA 1
ATOM 1055 C C . LEU A 1 129 ? 12.049 8.904 -1.569 1.00 76.06 129 LEU A C 1
ATOM 1057 O O . LEU A 1 129 ? 13.037 8.865 -0.835 1.00 76.06 129 LEU A O 1
ATOM 1061 N N . TYR A 1 130 ? 12.101 8.575 -2.857 1.00 76.00 130 TYR A N 1
ATOM 1062 C CA . TYR A 1 130 ? 13.347 8.211 -3.506 1.00 76.00 130 TYR A CA 1
ATOM 1063 C C . TYR A 1 130 ? 14.152 9.486 -3.760 1.00 76.00 130 TYR A C 1
ATOM 1065 O O . TYR A 1 130 ? 13.775 10.355 -4.547 1.00 76.00 130 TYR A O 1
ATOM 1073 N N . ASN A 1 131 ? 15.262 9.620 -3.049 1.00 77.75 131 ASN A N 1
ATOM 1074 C CA . ASN A 1 131 ? 16.162 10.744 -3.159 1.00 77.75 131 ASN A CA 1
ATOM 1075 C C . ASN A 1 131 ? 16.962 10.621 -4.454 1.00 77.75 131 ASN A C 1
ATOM 1077 O O . ASN A 1 131 ? 17.933 9.869 -4.531 1.00 77.75 131 ASN A O 1
ATOM 1081 N N . ARG A 1 132 ? 16.588 11.400 -5.472 1.00 77.06 132 ARG A N 1
ATOM 1082 C CA . ARG A 1 132 ? 17.279 11.373 -6.768 1.00 77.06 132 ARG A CA 1
ATOM 1083 C C . ARG A 1 132 ? 18.731 11.811 -6.704 1.00 77.06 132 ARG A C 1
ATOM 1085 O O . ARG A 1 132 ? 19.545 11.263 -7.437 1.00 77.06 132 ARG A O 1
ATOM 1092 N N . THR A 1 133 ? 19.064 12.758 -5.836 1.00 79.31 133 THR A N 1
ATOM 1093 C CA . THR A 1 133 ? 20.435 13.266 -5.715 1.00 79.31 133 THR A CA 1
ATOM 1094 C C . THR A 1 133 ? 21.381 12.196 -5.178 1.00 79.31 133 THR A C 1
ATOM 1096 O O . THR A 1 133 ? 22.520 12.108 -5.624 1.00 79.31 133 THR A O 1
ATOM 1099 N N . LYS A 1 134 ? 20.912 11.373 -4.232 1.00 82.31 134 LYS A N 1
ATOM 1100 C CA . LYS A 1 134 ? 21.697 10.271 -3.653 1.00 82.31 134 LYS A CA 1
ATOM 1101 C C . LYS A 1 134 ? 21.466 8.924 -4.336 1.00 82.31 134 LYS A C 1
ATOM 1103 O O . LYS A 1 134 ? 22.249 8.006 -4.128 1.00 82.31 134 LYS A O 1
ATOM 1108 N N . ASN A 1 135 ? 20.425 8.827 -5.162 1.00 78.00 135 ASN A N 1
ATOM 1109 C CA . ASN A 1 135 ? 19.943 7.587 -5.756 1.00 78.00 135 ASN A CA 1
ATOM 1110 C C . ASN A 1 135 ? 19.578 6.546 -4.675 1.00 78.00 135 ASN A C 1
ATOM 1112 O O . ASN A 1 135 ? 19.950 5.386 -4.784 1.00 78.00 135 ASN A O 1
ATOM 1116 N N . ASP A 1 136 ? 18.892 6.959 -3.602 1.00 77.62 136 ASP A N 1
ATOM 1117 C CA . ASP A 1 136 ? 18.565 6.101 -2.450 1.00 77.62 136 ASP A CA 1
ATOM 1118 C C . ASP A 1 136 ? 17.186 6.420 -1.827 1.00 77.62 136 ASP A C 1
ATOM 1120 O O . ASP A 1 136 ? 16.453 7.283 -2.301 1.00 77.62 136 ASP A O 1
ATOM 1124 N N . PHE A 1 137 ? 16.818 5.731 -0.743 1.00 76.19 137 PHE A N 1
ATOM 1125 C CA . PHE A 1 137 ? 15.562 5.932 0.005 1.00 76.19 137 PHE A CA 1
ATOM 1126 C C . PHE A 1 137 ? 15.769 6.729 1.303 1.00 76.19 137 PHE A C 1
ATOM 1128 O O . PHE A 1 137 ? 15.096 6.493 2.320 1.00 76.19 137 PHE A O 1
ATOM 1135 N N . SER A 1 138 ? 16.751 7.641 1.313 1.00 77.25 138 SER A N 1
ATOM 1136 C CA . SER A 1 138 ? 17.091 8.407 2.514 1.00 77.25 138 SER A CA 1
ATOM 1137 C C . SER A 1 138 ? 16.021 9.434 2.876 1.00 77.25 138 SER A C 1
ATOM 1139 O O . SER A 1 138 ? 15.958 9.869 4.022 1.00 77.25 138 SER A O 1
ATOM 1141 N N . GLN A 1 139 ? 15.221 9.889 1.910 1.00 79.06 139 GLN A N 1
ATOM 1142 C CA . GLN A 1 139 ? 14.212 10.911 2.152 1.00 79.06 139 GLN A CA 1
ATOM 1143 C C . GLN A 1 139 ? 12.969 10.260 2.773 1.00 79.06 139 GLN A C 1
ATOM 1145 O O . GLN A 1 139 ? 12.326 9.393 2.183 1.00 79.06 139 GLN A O 1
ATOM 1150 N N . LYS A 1 140 ? 12.634 10.664 4.000 1.00 78.62 140 LYS A N 1
ATOM 1151 C CA . LYS A 1 140 ? 11.492 10.112 4.733 1.00 78.62 140 LYS A CA 1
ATOM 1152 C C . LYS A 1 140 ? 10.283 11.045 4.601 1.00 78.62 140 LYS A C 1
ATOM 1154 O O . LYS A 1 140 ? 10.411 12.229 4.907 1.00 78.62 140 LYS A O 1
ATOM 1159 N N . PRO A 1 141 ? 9.135 10.557 4.105 1.00 86.50 141 PRO A N 1
ATOM 1160 C CA . PRO A 1 141 ? 7.900 11.321 4.081 1.00 86.50 141 PRO A CA 1
ATOM 1161 C C . PRO A 1 141 ? 7.216 11.284 5.450 1.00 86.50 141 PRO A C 1
ATOM 1163 O O . PRO A 1 141 ? 7.627 10.569 6.364 1.00 86.50 141 PRO A O 1
ATOM 1166 N N . THR A 1 142 ? 6.118 12.020 5.551 1.00 92.12 142 THR A N 1
ATOM 1167 C CA . THR A 1 142 ? 5.079 11.792 6.553 1.00 92.12 142 THR A CA 1
ATOM 1168 C C . THR A 1 142 ? 3.933 10.992 5.941 1.00 92.12 142 THR A C 1
ATOM 1170 O O . THR A 1 142 ? 3.784 10.916 4.718 1.00 92.12 142 THR A O 1
ATOM 1173 N N . THR A 1 143 ? 3.104 10.401 6.794 1.00 95.12 143 THR A N 1
ATOM 1174 C CA . THR A 1 143 ? 1.841 9.774 6.391 1.00 95.12 143 THR A CA 1
ATOM 1175 C C . THR A 1 143 ? 0.678 10.374 7.158 1.00 95.12 143 THR A C 1
ATOM 1177 O O . THR A 1 143 ? 0.859 11.032 8.177 1.00 95.12 143 THR A O 1
ATOM 1180 N N . ILE A 1 144 ? -0.528 10.176 6.655 1.00 97.62 144 ILE A N 1
ATOM 1181 C CA . ILE A 1 144 ? -1.766 10.625 7.277 1.00 97.62 144 ILE A CA 1
ATOM 1182 C C . ILE A 1 144 ? -2.643 9.395 7.471 1.00 97.62 144 ILE A C 1
ATOM 1184 O O . ILE A 1 144 ? -2.845 8.631 6.531 1.00 97.62 144 ILE A O 1
ATOM 1188 N N . LEU A 1 145 ? -3.165 9.202 8.677 1.00 98.31 145 LEU A N 1
ATOM 1189 C CA . LEU A 1 145 ? -4.096 8.131 8.987 1.00 98.31 145 LEU A CA 1
ATOM 1190 C C . LEU A 1 145 ? -5.508 8.522 8.562 1.00 98.31 145 LEU A C 1
ATOM 1192 O O . LEU A 1 145 ? -6.007 9.600 8.906 1.00 98.31 145 LEU A O 1
ATOM 1196 N N . TYR A 1 146 ? -6.151 7.604 7.856 1.00 98.44 146 TYR A N 1
ATOM 1197 C CA . TYR A 1 146 ? -7.550 7.677 7.488 1.00 98.44 146 TYR A CA 1
ATOM 1198 C C . TYR A 1 146 ? -8.307 6.490 8.071 1.00 98.44 146 TYR A C 1
ATOM 1200 O O . TYR A 1 146 ? -7.821 5.357 8.051 1.00 98.44 146 TYR A O 1
ATOM 1208 N N . LEU A 1 147 ? -9.515 6.763 8.554 1.00 97.50 147 LEU A N 1
ATOM 1209 C CA . LEU A 1 147 ? -10.452 5.779 9.079 1.00 97.50 147 LEU A CA 1
ATOM 1210 C C . LEU A 1 147 ? -11.808 6.007 8.415 1.00 97.50 147 LEU A C 1
ATOM 1212 O O . LEU A 1 147 ? -12.373 7.094 8.518 1.00 97.50 147 LEU A O 1
ATOM 1216 N N . ARG A 1 148 ? -12.341 4.982 7.741 1.00 96.88 148 ARG A N 1
ATOM 1217 C CA . ARG A 1 148 ? -13.620 5.041 7.007 1.00 96.88 148 ARG A CA 1
ATOM 1218 C C . ARG A 1 148 ? -13.671 6.181 5.975 1.00 96.88 148 ARG A C 1
ATOM 1220 O O . ARG A 1 148 ? -14.709 6.804 5.789 1.00 96.88 148 ARG A O 1
ATOM 1227 N N . GLY A 1 149 ? -12.541 6.462 5.324 1.00 96.44 149 GLY A N 1
ATOM 1228 C CA . GLY A 1 149 ? -12.410 7.543 4.338 1.00 96.44 149 GLY A CA 1
ATOM 1229 C C . GLY A 1 149 ? -12.175 8.939 4.926 1.00 96.44 149 GLY A C 1
ATOM 1230 O O . GLY A 1 149 ? -11.852 9.854 4.174 1.00 96.44 149 GLY A O 1
ATOM 1231 N N . GLU A 1 150 ? -12.248 9.102 6.248 1.00 97.00 150 GLU A N 1
ATOM 1232 C CA . GLU A 1 150 ? -12.036 10.384 6.921 1.00 97.00 150 GLU A CA 1
ATOM 1233 C C . GLU A 1 150 ? -10.612 10.508 7.457 1.00 97.00 150 GLU A C 1
ATOM 1235 O O . GLU A 1 150 ? -10.057 9.562 8.021 1.00 97.00 150 GLU A O 1
ATOM 1240 N N . ARG A 1 151 ? -10.020 11.696 7.317 1.00 97.56 151 ARG A N 1
ATOM 1241 C CA . ARG A 1 151 ? -8.709 12.006 7.892 1.00 97.56 151 ARG A CA 1
ATOM 1242 C C . ARG A 1 151 ? -8.832 12.094 9.411 1.00 97.56 151 ARG A C 1
ATOM 1244 O O . ARG A 1 151 ? -9.488 12.997 9.919 1.00 97.56 151 ARG A O 1
ATOM 1251 N N . VAL A 1 152 ? -8.137 11.218 10.132 1.00 97.12 152 VAL A N 1
ATOM 1252 C CA . VAL A 1 152 ? -8.175 11.185 11.607 1.00 97.12 152 VAL A CA 1
ATOM 1253 C C . VAL A 1 152 ? -6.882 11.655 12.267 1.00 97.12 152 VAL A C 1
ATOM 1255 O O . VAL A 1 152 ? -6.863 11.857 13.476 1.00 97.12 152 VAL A O 1
ATOM 1258 N N . SER A 1 153 ? -5.806 11.873 11.504 1.00 97.69 153 SER A N 1
ATOM 1259 C CA . SER A 1 153 ? -4.534 12.371 12.040 1.00 97.69 153 SER A CA 1
ATOM 1260 C C . SER A 1 153 ? -4.003 13.609 11.317 1.00 97.69 153 SER A C 1
ATOM 1262 O O . SER A 1 153 ? -4.294 13.869 10.146 1.00 97.69 153 SER A O 1
ATOM 1264 N N . GLY A 1 154 ? -3.116 14.335 12.002 1.00 96.75 154 GLY A N 1
ATOM 1265 C CA . GLY A 1 154 ? -2.118 15.181 11.349 1.00 96.75 154 GLY A CA 1
ATOM 1266 C C . GLY A 1 154 ? -1.072 14.350 10.594 1.00 96.75 154 GLY A C 1
ATOM 1267 O O . GLY A 1 154 ? -1.262 13.159 10.342 1.00 96.75 154 GLY A O 1
ATOM 1268 N N . ASN A 1 155 ? 0.046 14.975 10.239 1.00 95.81 155 ASN A N 1
ATOM 1269 C CA . ASN A 1 155 ? 1.158 14.283 9.592 1.00 95.81 155 ASN A CA 1
ATOM 1270 C C . ASN A 1 155 ? 1.917 13.433 10.622 1.00 95.81 155 ASN A C 1
ATOM 1272 O O . ASN A 1 155 ? 2.549 13.968 11.529 1.00 95.81 155 ASN A O 1
ATOM 1276 N N . LEU A 1 156 ? 1.852 12.114 10.470 1.00 96.44 156 LEU A N 1
ATOM 1277 C CA . LEU A 1 156 ? 2.589 11.139 11.261 1.00 96.44 156 LEU A CA 1
ATOM 1278 C C . LEU A 1 156 ? 3.994 10.959 10.664 1.00 96.44 156 LEU A C 1
ATOM 1280 O O . LEU A 1 156 ? 4.114 10.622 9.477 1.00 96.44 156 LEU A O 1
ATOM 1284 N N . PRO A 1 157 ? 5.063 11.201 11.441 1.00 94.25 157 PRO A N 1
ATOM 1285 C CA . PRO A 1 157 ? 6.425 11.011 10.971 1.00 94.25 157 PRO A CA 1
ATOM 1286 C C . PRO A 1 157 ? 6.753 9.526 10.832 1.00 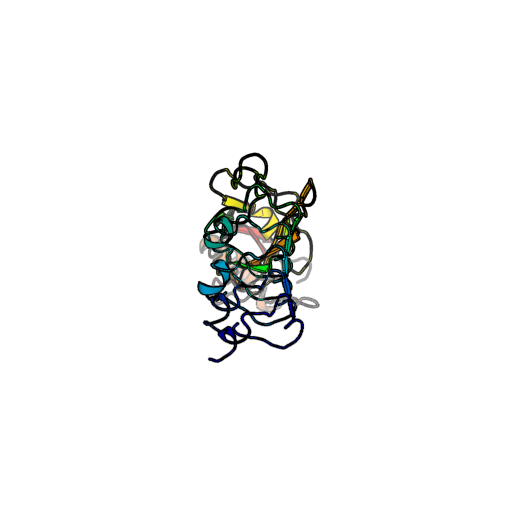94.25 157 PRO A C 1
ATOM 1288 O O . PRO A 1 157 ? 6.234 8.677 11.554 1.00 94.25 157 PRO A O 1
ATOM 1291 N N . ILE A 1 158 ? 7.669 9.232 9.917 1.00 91.38 158 ILE A N 1
ATOM 1292 C CA . ILE A 1 158 ? 8.235 7.900 9.743 1.00 91.38 158 ILE A CA 1
ATOM 1293 C C . ILE A 1 158 ? 9.664 7.928 10.270 1.00 91.38 158 ILE A C 1
ATOM 1295 O O . ILE A 1 158 ? 10.473 8.763 9.862 1.00 91.38 158 ILE A O 1
ATOM 1299 N N . SER A 1 159 ? 9.967 7.014 11.187 1.00 90.69 159 SER A N 1
ATOM 1300 C CA . SER A 1 159 ? 11.306 6.864 11.756 1.00 90.69 159 SER A CA 1
ATOM 1301 C C . SER A 1 159 ? 12.332 6.420 10.708 1.00 90.69 159 SER A C 1
ATOM 1303 O O . SER A 1 159 ? 11.997 5.927 9.628 1.00 90.69 159 SER A O 1
ATOM 1305 N N . GLU A 1 160 ? 13.619 6.514 11.044 1.00 84.25 160 GLU A N 1
ATOM 1306 C CA . GLU A 1 160 ? 14.705 6.047 10.169 1.00 84.25 160 GLU A CA 1
ATOM 1307 C C . GLU A 1 160 ? 14.572 4.566 9.788 1.00 84.25 160 GLU A C 1
ATOM 1309 O O . GLU A 1 160 ? 14.910 4.181 8.668 1.00 84.25 160 GLU A O 1
ATOM 1314 N N . LYS A 1 161 ? 14.003 3.759 10.693 1.00 86.31 161 LYS A N 1
ATOM 1315 C CA . LYS A 1 161 ? 13.732 2.329 10.502 1.00 86.31 161 LYS A CA 1
ATOM 1316 C C . LYS A 1 161 ? 12.499 2.044 9.634 1.00 86.31 161 LYS A C 1
ATOM 1318 O O . LYS A 1 161 ? 12.167 0.882 9.440 1.00 86.31 161 LYS A O 1
ATOM 1323 N N . GLY A 1 162 ? 11.809 3.069 9.129 1.00 88.75 162 GLY A N 1
ATOM 1324 C CA . GLY A 1 162 ? 10.593 2.896 8.328 1.00 88.75 162 GLY A CA 1
ATOM 1325 C C . GLY A 1 162 ? 9.347 2.555 9.150 1.00 88.75 162 GLY A C 1
ATOM 1326 O O . GLY A 1 162 ? 8.376 2.039 8.602 1.00 88.75 162 GLY A O 1
ATOM 1327 N N . VAL A 1 163 ? 9.372 2.832 10.455 1.00 92.69 163 VAL A N 1
ATOM 1328 C CA . VAL A 1 163 ? 8.241 2.602 11.364 1.00 92.69 163 VAL A CA 1
ATOM 1329 C C . VAL A 1 163 ? 7.457 3.894 11.547 1.00 92.69 163 VAL A C 1
ATOM 1331 O O . VAL A 1 163 ? 8.063 4.939 11.807 1.00 92.69 163 VAL A O 1
ATOM 1334 N N . VAL A 1 164 ? 6.131 3.810 11.439 1.00 95.19 164 VAL A N 1
ATOM 1335 C CA . VAL A 1 164 ? 5.193 4.860 11.856 1.00 95.19 164 VAL A CA 1
ATOM 1336 C C . VAL A 1 164 ? 4.496 4.435 13.146 1.00 95.19 164 VAL A C 1
ATOM 1338 O O . VAL A 1 164 ? 4.060 3.292 13.269 1.00 95.19 164 VAL A O 1
ATOM 1341 N N . THR A 1 165 ? 4.375 5.353 14.100 1.00 97.31 165 THR A N 1
ATOM 1342 C CA . THR A 1 165 ? 3.608 5.136 15.332 1.00 97.31 165 THR A CA 1
ATOM 1343 C C . THR A 1 165 ? 2.237 5.780 15.175 1.00 97.31 165 THR A C 1
ATOM 1345 O O . THR A 1 165 ? 2.141 6.965 14.856 1.00 97.31 165 THR A O 1
ATOM 1348 N N . ILE A 1 166 ? 1.179 5.002 15.394 1.00 97.62 166 ILE A N 1
ATOM 1349 C CA . ILE A 1 166 ? -0.207 5.464 15.433 1.00 97.62 166 ILE A CA 1
ATOM 1350 C C . ILE A 1 166 ? -0.624 5.597 16.905 1.00 97.62 166 ILE A C 1
ATOM 1352 O O . ILE A 1 166 ? -0.790 4.574 17.573 1.00 97.62 166 ILE A O 1
ATOM 1356 N N . PRO A 1 167 ? -0.817 6.826 17.414 1.00 96.69 167 PRO A N 1
ATOM 1357 C CA . PRO A 1 167 ? -1.270 7.045 18.782 1.00 96.69 167 PRO A CA 1
ATOM 1358 C C . PRO A 1 167 ? -2.665 6.470 19.051 1.00 96.69 167 PRO A C 1
ATOM 1360 O O . PRO A 1 167 ? -3.587 6.638 18.245 1.00 96.69 167 PRO A O 1
ATOM 1363 N N . LYS A 1 168 ? -2.856 5.852 20.220 1.00 92.25 168 LYS A N 1
ATOM 1364 C CA . LYS A 1 168 ? -4.109 5.183 20.605 1.00 92.25 168 LYS A CA 1
ATOM 1365 C C . LYS A 1 168 ? -5.326 6.099 20.625 1.00 92.25 168 LYS A C 1
ATOM 1367 O O . LYS A 1 168 ? -6.427 5.667 20.297 1.00 92.25 168 LYS A O 1
ATOM 1372 N N . ASN A 1 169 ? -5.147 7.379 20.950 1.00 91.00 169 ASN A N 1
ATOM 1373 C CA . ASN A 1 169 ? -6.247 8.344 20.989 1.00 91.00 169 ASN A CA 1
ATOM 1374 C C . ASN A 1 169 ? -6.901 8.542 19.608 1.00 91.00 169 ASN A C 1
ATOM 1376 O O . ASN A 1 169 ? -8.096 8.831 19.538 1.00 91.00 169 ASN A O 1
ATOM 1380 N N . LEU A 1 170 ? -6.152 8.323 18.518 1.00 94.94 170 LEU A N 1
ATOM 1381 C CA . LEU A 1 170 ? -6.667 8.380 17.144 1.00 94.94 170 LEU A CA 1
ATOM 1382 C C . LEU A 1 170 ? -7.501 7.146 16.765 1.00 94.94 170 LEU A C 1
ATOM 1384 O O . LEU A 1 170 ? -8.230 7.170 15.776 1.00 94.94 170 LEU A O 1
ATOM 1388 N N . LEU A 1 171 ? -7.396 6.073 17.551 1.00 91.75 171 LEU A N 1
ATOM 1389 C CA . LEU A 1 171 ? -8.055 4.788 17.327 1.00 91.75 171 LEU A CA 1
ATOM 1390 C C . LEU A 1 171 ? -9.258 4.576 18.256 1.00 91.75 171 LEU A C 1
ATOM 1392 O O . LEU A 1 171 ? -9.900 3.538 18.195 1.00 91.75 171 LEU A O 1
ATOM 1396 N N . SER A 1 172 ? -9.625 5.562 19.074 1.00 83.06 172 SER A N 1
ATOM 1397 C CA . SER A 1 172 ? -10.709 5.453 20.066 1.00 83.06 172 SER A CA 1
ATOM 1398 C C . SER A 1 172 ? -12.080 5.053 19.494 1.00 83.06 172 SER A C 1
ATOM 1400 O O . SER A 1 172 ? -12.899 4.482 20.207 1.00 83.06 172 SER A O 1
ATOM 1402 N N . THR A 1 173 ? -12.344 5.322 18.209 1.00 85.50 173 THR A N 1
ATOM 1403 C CA . THR A 1 173 ? -13.625 5.002 17.542 1.00 85.50 173 THR A CA 1
ATOM 1404 C C . THR A 1 173 ? -13.538 3.846 16.539 1.00 85.50 173 THR A C 1
ATOM 1406 O O . THR A 1 173 ? -14.489 3.623 15.772 1.00 85.50 173 THR A O 1
ATOM 1409 N N . ILE A 1 174 ? -12.398 3.146 16.507 1.00 90.81 174 ILE A N 1
ATOM 1410 C CA . ILE A 1 174 ? -12.145 2.058 15.564 1.00 90.81 174 ILE A CA 1
ATOM 1411 C C . ILE A 1 174 ? -13.002 0.834 15.895 1.00 90.81 174 ILE A C 1
ATOM 1413 O O . ILE A 1 174 ? -13.215 0.485 17.056 1.00 90.81 174 ILE A O 1
ATOM 1417 N N . LYS A 1 175 ? -13.500 0.169 14.858 1.00 89.00 175 LYS A N 1
ATOM 1418 C CA . LYS A 1 175 ? -14.313 -1.043 14.949 1.00 89.00 175 LYS A CA 1
ATOM 1419 C C . LYS A 1 175 ? -13.686 -2.161 14.128 1.00 89.00 175 LYS A C 1
ATOM 1421 O O . LYS A 1 175 ? -12.984 -1.929 13.144 1.00 89.00 175 LYS A O 1
ATOM 1426 N N . LYS A 1 176 ? -13.977 -3.403 14.517 1.00 89.81 176 LYS A N 1
ATOM 1427 C CA . LYS A 1 176 ? -13.614 -4.584 13.728 1.00 89.81 176 LYS A CA 1
ATOM 1428 C C . LYS A 1 176 ? -14.201 -4.457 12.317 1.00 89.81 176 LYS A C 1
ATOM 1430 O O . LYS A 1 176 ? -15.398 -4.226 12.171 1.00 89.81 176 LYS A O 1
ATOM 1435 N N . GLY A 1 177 ? -13.358 -4.633 11.301 1.00 91.38 177 GLY A N 1
ATOM 1436 C CA . GLY A 1 177 ? -13.736 -4.513 9.890 1.00 91.38 177 GLY A CA 1
ATOM 1437 C C . GLY A 1 177 ? -13.763 -3.089 9.322 1.00 91.38 177 GLY A C 1
ATOM 1438 O O . GLY A 1 177 ? -14.114 -2.944 8.154 1.00 91.38 177 GLY A O 1
ATOM 1439 N N . ASP A 1 178 ? -13.394 -2.058 10.091 1.00 95.38 178 ASP A N 1
ATOM 1440 C CA . ASP A 1 178 ? -13.263 -0.699 9.549 1.00 95.38 178 ASP A CA 1
ATOM 1441 C C . ASP A 1 178 ? -12.194 -0.628 8.437 1.00 95.38 178 ASP A C 1
ATOM 1443 O O . ASP A 1 178 ? -11.170 -1.312 8.487 1.00 95.38 178 ASP A O 1
ATOM 1447 N N . ASP A 1 179 ? -12.414 0.249 7.449 1.00 96.50 179 ASP A N 1
ATOM 1448 C CA . ASP A 1 179 ? -11.392 0.630 6.466 1.00 96.50 179 ASP A CA 1
ATOM 1449 C C . ASP A 1 179 ? -10.376 1.566 7.131 1.00 96.50 179 ASP A C 1
ATOM 1451 O O . ASP A 1 179 ? -10.701 2.711 7.458 1.00 96.50 179 ASP A O 1
ATOM 1455 N N . LEU A 1 180 ? -9.158 1.072 7.345 1.00 98.19 180 LEU A N 1
ATOM 1456 C CA . LEU A 1 180 ? -8.045 1.815 7.928 1.00 98.19 180 LEU A CA 1
ATOM 1457 C C . LEU A 1 180 ? -6.895 1.851 6.926 1.00 98.19 180 LEU A C 1
ATOM 1459 O O . LEU A 1 180 ? -6.481 0.814 6.396 1.00 98.19 180 LEU A O 1
ATOM 1463 N N . TYR A 1 181 ? -6.347 3.037 6.683 1.00 98.00 181 TYR A N 1
ATOM 1464 C CA . TYR A 1 181 ? -5.208 3.177 5.787 1.00 98.00 181 TYR A CA 1
ATOM 1465 C C . TYR A 1 181 ? -4.346 4.391 6.100 1.00 98.00 181 TYR A C 1
ATOM 1467 O O . TYR A 1 181 ? -4.792 5.378 6.683 1.00 98.00 181 TYR A O 1
ATOM 1475 N N . LEU A 1 182 ? -3.089 4.309 5.678 1.00 97.25 182 LEU A N 1
ATOM 1476 C CA . LEU A 1 182 ? -2.150 5.417 5.688 1.00 97.25 182 LEU A CA 1
ATOM 1477 C C . LEU A 1 182 ? -2.058 5.997 4.279 1.00 97.25 182 LEU A C 1
ATOM 1479 O O . LEU A 1 182 ? -1.961 5.265 3.296 1.00 97.25 182 LEU A O 1
ATOM 1483 N N . TYR A 1 183 ? -2.068 7.317 4.185 1.00 96.50 183 TYR A N 1
ATOM 1484 C CA . TYR A 1 183 ? -1.875 8.052 2.946 1.00 96.50 183 TYR A CA 1
ATOM 1485 C C . TYR A 1 183 ? -0.546 8.804 2.989 1.00 96.50 183 TYR A C 1
ATOM 1487 O O . TYR A 1 183 ? -0.273 9.534 3.942 1.00 96.50 183 TYR A O 1
ATOM 1495 N N . GLN A 1 184 ? 0.276 8.635 1.959 1.00 93.75 184 GLN A N 1
ATOM 1496 C CA . GLN A 1 184 ? 1.496 9.409 1.756 1.00 93.75 184 GLN A CA 1
ATOM 1497 C C . GLN A 1 184 ? 1.219 10.528 0.756 1.00 93.75 184 GLN A C 1
ATOM 1499 O O . GLN A 1 184 ? 0.821 10.261 -0.376 1.00 93.75 184 GLN A O 1
ATOM 1504 N N . GLU A 1 185 ? 1.502 11.772 1.133 1.00 91.88 185 GLU A N 1
ATOM 1505 C CA . GLU A 1 185 ? 1.305 12.914 0.242 1.00 91.88 185 GLU A CA 1
ATOM 1506 C C . GLU A 1 185 ? 2.193 12.855 -1.007 1.00 91.88 185 GLU A C 1
ATOM 1508 O O . GLU A 1 185 ? 3.264 12.238 -1.033 1.00 91.88 185 GLU A O 1
ATOM 1513 N N . LYS A 1 186 ? 1.725 13.518 -2.067 1.00 91.12 186 LYS A N 1
ATOM 1514 C CA . LYS A 1 186 ? 2.454 13.639 -3.325 1.00 91.12 186 LYS A CA 1
ATOM 1515 C C . LYS A 1 186 ? 3.716 14.478 -3.143 1.00 91.12 186 LYS A C 1
ATOM 1517 O O . LYS A 1 186 ? 3.693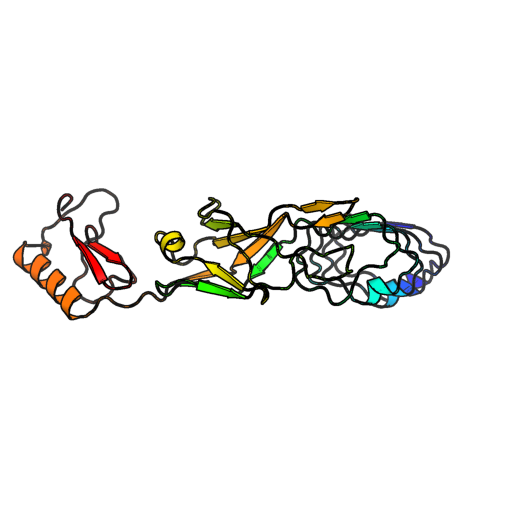 15.555 -2.556 1.00 91.12 186 LYS A O 1
ATOM 1522 N N . TYR A 1 187 ? 4.794 14.018 -3.757 1.00 87.81 187 TYR A N 1
ATOM 1523 C CA . TYR A 1 187 ? 6.055 14.723 -3.876 1.00 87.81 187 TYR A CA 1
ATOM 1524 C C . TYR A 1 187 ? 6.420 14.903 -5.348 1.00 87.81 187 TYR A C 1
ATOM 1526 O O . TYR A 1 187 ? 6.376 13.955 -6.136 1.00 87.81 187 TYR A O 1
ATOM 1534 N N . THR A 1 188 ? 6.799 16.126 -5.713 1.00 87.56 188 THR A N 1
ATOM 1535 C CA . THR A 1 188 ? 7.192 16.476 -7.079 1.00 87.56 188 THR A CA 1
ATOM 1536 C C . THR A 1 188 ? 8.463 17.305 -7.080 1.00 87.56 188 THR A C 1
ATOM 1538 O O . THR A 1 188 ? 8.488 18.394 -6.506 1.00 87.56 188 THR A O 1
ATOM 1541 N N . GLN A 1 189 ? 9.497 16.825 -7.766 1.00 83.19 189 GLN A N 1
ATOM 1542 C CA . GLN A 1 189 ? 10.741 17.567 -7.966 1.00 83.19 189 GLN A CA 1
ATOM 1543 C C . GLN A 1 189 ? 11.394 17.148 -9.283 1.00 83.19 189 GLN A C 1
ATOM 1545 O O . GLN A 1 189 ? 11.523 15.956 -9.532 1.00 83.19 189 GLN A O 1
ATOM 1550 N N . ASN A 1 190 ? 11.838 18.105 -10.107 1.00 82.88 190 ASN A N 1
ATOM 1551 C CA . ASN A 1 190 ? 12.637 17.853 -11.318 1.00 82.88 190 ASN A CA 1
ATOM 1552 C C . ASN A 1 190 ? 12.103 16.685 -12.177 1.00 82.88 190 ASN A C 1
ATOM 1554 O O . ASN A 1 190 ? 12.816 15.712 -12.408 1.00 82.88 190 ASN A O 1
ATOM 1558 N N . ASN A 1 191 ? 10.829 16.747 -12.594 1.00 83.12 191 ASN A N 1
ATOM 1559 C CA . ASN A 1 191 ? 10.149 15.698 -13.379 1.00 83.12 191 ASN A CA 1
ATOM 1560 C C . ASN A 1 191 ? 10.120 14.300 -12.726 1.00 83.12 191 ASN A C 1
ATOM 1562 O O . ASN A 1 191 ? 9.896 13.292 -13.397 1.00 83.12 191 ASN A O 1
ATOM 1566 N N . THR A 1 192 ? 10.333 14.241 -11.413 1.00 85.12 192 THR A N 1
ATOM 1567 C CA . THR A 1 192 ? 10.150 13.051 -10.588 1.00 85.12 192 THR A CA 1
ATOM 1568 C C . THR A 1 192 ? 8.866 13.212 -9.785 1.00 85.12 192 THR A C 1
ATOM 1570 O O . THR A 1 192 ? 8.705 14.193 -9.053 1.00 85.12 192 THR A O 1
ATOM 1573 N N . TYR A 1 193 ? 7.965 12.245 -9.918 1.00 89.38 193 TYR A N 1
ATOM 1574 C CA . TYR A 1 193 ? 6.665 12.207 -9.254 1.00 89.38 193 TYR A CA 1
ATOM 1575 C C . TYR A 1 193 ? 6.611 10.967 -8.362 1.00 89.38 193 TYR A C 1
ATOM 1577 O O . TYR A 1 193 ? 6.821 9.849 -8.822 1.00 89.38 193 TYR A O 1
ATOM 1585 N N . MET A 1 194 ? 6.397 11.161 -7.065 1.00 88.06 194 MET A N 1
ATOM 1586 C CA . MET A 1 194 ? 6.401 10.103 -6.048 1.00 88.06 194 MET A CA 1
ATOM 1587 C C . MET A 1 194 ? 5.330 10.392 -4.997 1.00 88.06 194 MET A C 1
ATOM 1589 O O . MET A 1 194 ? 4.816 11.507 -4.930 1.00 88.06 194 MET A O 1
ATOM 1593 N N . GLY A 1 195 ? 5.006 9.417 -4.152 1.00 89.94 195 GLY A N 1
ATOM 1594 C CA . GLY A 1 195 ? 3.956 9.580 -3.143 1.00 89.94 195 GLY A CA 1
ATOM 1595 C C . GLY A 1 195 ? 2.559 9.507 -3.758 1.00 89.94 195 GLY A C 1
ATOM 1596 O O . GLY A 1 195 ? 2.370 8.824 -4.759 1.00 89.94 195 GLY A O 1
ATOM 1597 N N . ASP A 1 196 ? 1.577 10.186 -3.165 1.00 93.88 196 ASP A N 1
ATOM 1598 C CA . ASP A 1 196 ? 0.150 9.940 -3.457 1.00 93.88 196 ASP A CA 1
ATOM 1599 C C . ASP A 1 196 ? -0.210 8.455 -3.234 1.00 93.88 196 ASP A C 1
ATOM 1601 O O . ASP A 1 196 ? -0.996 7.862 -3.965 1.00 93.88 196 ASP A O 1
ATOM 1605 N N . ASN A 1 197 ? 0.452 7.811 -2.267 1.00 94.38 197 ASN A N 1
ATOM 1606 C CA . ASN A 1 197 ? 0.367 6.368 -2.053 1.00 94.38 197 ASN A CA 1
ATOM 1607 C C . ASN A 1 197 ? -0.664 6.044 -0.974 1.00 94.38 197 ASN A C 1
ATOM 1609 O O . ASN A 1 197 ? -0.754 6.736 0.040 1.00 94.38 197 ASN A O 1
ATOM 1613 N N . TYR A 1 198 ? -1.383 4.941 -1.166 1.00 95.69 198 TYR A N 1
ATOM 1614 C CA . TYR A 1 198 ? -2.375 4.420 -0.231 1.00 95.69 198 TYR A CA 1
ATOM 1615 C C . TYR A 1 198 ? -1.884 3.087 0.321 1.00 95.69 198 TYR A C 1
ATOM 1617 O O . TYR A 1 198 ? -1.760 2.113 -0.418 1.00 95.69 198 TYR A O 1
ATOM 1625 N N . LEU A 1 199 ? -1.624 3.031 1.623 1.00 95.94 199 LEU A N 1
ATOM 1626 C CA . LEU A 1 199 ? -1.215 1.827 2.334 1.00 95.94 199 LEU A CA 1
ATOM 1627 C C . LEU A 1 199 ? -2.404 1.349 3.170 1.00 95.94 199 LEU A C 1
ATOM 1629 O O . LEU A 1 199 ? -2.637 1.840 4.276 1.00 95.94 199 LEU A O 1
ATOM 1633 N N . ARG A 1 200 ? -3.204 0.444 2.603 1.00 96.75 200 ARG A N 1
ATOM 1634 C CA . ARG A 1 200 ? -4.474 -0.022 3.178 1.00 96.75 200 ARG A CA 1
ATOM 1635 C C . ARG A 1 200 ? -4.276 -1.318 3.943 1.00 96.75 200 ARG A C 1
ATOM 1637 O O . ARG A 1 200 ? -3.744 -2.271 3.380 1.00 96.75 200 ARG A O 1
ATOM 1644 N N . PHE A 1 201 ? -4.720 -1.384 5.193 1.00 97.38 201 PHE A N 1
ATOM 1645 C CA . PHE A 1 201 ? -4.708 -2.643 5.937 1.00 97.38 201 PHE A CA 1
ATOM 1646 C C . PHE A 1 201 ? -5.737 -3.608 5.347 1.00 97.38 201 PHE A C 1
ATOM 1648 O O . PHE A 1 201 ? -6.855 -3.217 5.025 1.00 97.38 201 PHE A O 1
ATOM 1655 N N . SER A 1 202 ? -5.351 -4.875 5.190 1.00 96.12 202 SER A N 1
ATOM 1656 C CA . SER A 1 202 ? -6.231 -5.921 4.644 1.00 96.12 202 SER A CA 1
ATOM 1657 C C . SER A 1 202 ? -7.521 -6.090 5.447 1.00 96.12 202 SER A C 1
ATOM 1659 O O . SER A 1 202 ? -8.576 -6.364 4.879 1.00 96.12 202 SER A O 1
ATOM 1661 N N . GLN A 1 203 ? -7.427 -5.919 6.765 1.00 95.38 203 GLN A N 1
ATOM 1662 C CA . GLN A 1 203 ? -8.539 -5.970 7.698 1.00 95.38 203 GLN A CA 1
ATOM 1663 C C . GLN A 1 203 ? -8.139 -5.290 9.015 1.00 95.38 203 GLN A C 1
ATOM 1665 O O . GLN A 1 203 ? -6.955 -5.208 9.350 1.00 95.38 203 GLN A O 1
ATOM 1670 N N . VAL A 1 204 ? -9.139 -4.853 9.779 1.00 95.94 204 VAL A N 1
ATOM 1671 C CA . VAL A 1 204 ? -8.999 -4.407 11.170 1.00 95.94 204 VAL A CA 1
ATOM 1672 C C . VAL A 1 204 ? -9.613 -5.440 12.116 1.00 95.94 204 VAL A C 1
ATOM 1674 O O . VAL A 1 204 ? -10.778 -5.821 11.961 1.00 95.94 204 VAL A O 1
ATOM 1677 N N . ASN A 1 205 ? -8.846 -5.855 13.122 1.00 93.69 205 ASN A N 1
ATOM 1678 C CA . ASN A 1 205 ? -9.285 -6.671 14.249 1.00 93.69 205 ASN A CA 1
ATOM 1679 C C . ASN A 1 205 ? -9.013 -5.958 15.582 1.00 93.69 205 ASN A C 1
ATOM 1681 O O . ASN A 1 205 ? -8.069 -5.177 15.702 1.00 93.69 205 ASN A O 1
ATOM 1685 N N . LEU A 1 206 ? -9.840 -6.251 16.587 1.00 90.38 206 LEU A N 1
ATOM 1686 C CA . LEU A 1 206 ? -9.713 -5.709 17.937 1.00 90.38 206 LEU A CA 1
ATOM 1687 C C . LEU A 1 206 ? -9.434 -6.851 18.916 1.00 90.38 206 LEU A C 1
ATOM 1689 O O . LEU A 1 206 ? -10.156 -7.844 18.929 1.00 90.38 206 LEU A O 1
ATOM 1693 N N . GLU A 1 207 ? -8.398 -6.688 19.730 1.00 88.44 207 GLU A N 1
ATOM 1694 C CA . GLU A 1 207 ? -8.029 -7.560 20.852 1.00 88.44 207 GLU A CA 1
ATOM 1695 C C . GLU A 1 207 ? -7.934 -6.696 22.116 1.00 88.44 207 GLU A C 1
ATOM 1697 O O . GLU A 1 207 ? -6.887 -6.599 22.757 1.00 88.44 207 GLU A O 1
ATOM 1702 N N . LEU A 1 208 ? -9.020 -5.980 22.420 1.00 84.31 208 LEU A N 1
ATOM 1703 C CA . LEU A 1 208 ? -9.080 -5.113 23.592 1.00 84.31 208 LEU A CA 1
ATOM 1704 C C . LEU A 1 208 ? -9.088 -5.957 24.875 1.00 84.31 208 LEU A C 1
ATOM 1706 O O . LEU A 1 208 ? -9.723 -7.016 24.904 1.00 84.31 208 LEU A O 1
ATOM 1710 N N . PRO A 1 209 ? -8.402 -5.508 25.941 1.00 82.25 209 PRO A N 1
ATOM 1711 C CA . PRO A 1 209 ? -8.419 -6.213 27.213 1.00 82.25 209 PRO A CA 1
ATOM 1712 C C . PRO A 1 209 ? -9.846 -6.307 27.763 1.00 82.25 209 PRO A C 1
ATOM 1714 O O . PRO A 1 209 ? -10.631 -5.360 27.672 1.00 82.25 209 PRO A O 1
ATOM 1717 N N . LYS A 1 210 ? -10.163 -7.460 28.362 1.00 86.31 210 LYS A N 1
ATOM 1718 C CA . LYS A 1 210 ? -11.389 -7.630 29.147 1.00 86.31 210 LYS A CA 1
ATOM 1719 C C . LYS A 1 210 ? -11.412 -6.631 30.294 1.00 86.31 210 LYS A C 1
ATOM 1721 O O . LYS A 1 210 ? -10.369 -6.356 30.890 1.00 86.31 210 LYS A O 1
ATOM 1726 N N . VAL A 1 211 ? -12.610 -6.165 30.636 1.00 90.25 211 VAL A N 1
ATOM 1727 C CA . VAL A 1 211 ? -12.795 -5.362 31.844 1.00 90.25 211 VAL A CA 1
ATOM 1728 C C . VAL A 1 211 ? -12.389 -6.198 33.059 1.00 90.25 211 VAL A C 1
ATOM 1730 O O . VAL A 1 211 ? -12.776 -7.366 33.120 1.00 90.25 211 VAL A O 1
ATOM 1733 N N . PRO A 1 212 ? -11.588 -5.687 34.013 1.00 93.69 212 PRO A N 1
ATOM 1734 C CA . PRO A 1 212 ? -11.256 -6.433 35.216 1.00 93.69 212 PRO A CA 1
ATOM 1735 C C . PRO A 1 212 ? -12.512 -6.953 35.912 1.00 93.69 212 PRO A C 1
ATOM 1737 O O . PRO A 1 212 ? -13.481 -6.218 36.087 1.00 93.69 212 PRO A O 1
ATOM 1740 N N . GLU A 1 213 ? -12.473 -8.201 36.381 1.00 94.38 213 GLU A N 1
ATOM 1741 C CA . GLU A 1 213 ? -13.652 -8.869 36.953 1.00 94.38 213 GLU A CA 1
ATOM 1742 C C . GLU A 1 213 ? -14.291 -8.086 38.110 1.00 94.38 213 GLU A C 1
ATOM 1744 O O . GLU A 1 213 ? -15.503 -8.091 38.286 1.00 94.38 213 GLU A O 1
ATOM 1749 N N . LYS A 1 214 ? -13.480 -7.342 38.870 1.00 95.69 214 LYS A N 1
ATOM 1750 C CA . LYS A 1 214 ? -13.963 -6.472 39.951 1.00 95.69 214 LYS A CA 1
ATOM 1751 C C . LYS A 1 214 ? -14.807 -5.299 39.446 1.00 95.69 214 LYS A C 1
ATOM 1753 O O . LYS A 1 214 ? -15.796 -4.956 40.082 1.00 95.69 214 LYS A O 1
ATOM 1758 N N . GLU A 1 215 ? -14.414 -4.675 38.337 1.00 96.06 215 GLU A N 1
ATOM 1759 C CA . GLU A 1 215 ? -15.164 -3.565 37.735 1.00 96.06 215 GLU A CA 1
ATOM 1760 C C . GLU A 1 215 ? -16.433 -4.072 37.057 1.00 96.06 215 GLU A C 1
ATOM 1762 O O . GLU A 1 215 ? -17.498 -3.481 37.221 1.00 96.06 215 GLU A O 1
ATOM 1767 N N . TYR A 1 216 ? -16.336 -5.213 36.372 1.00 95.94 216 TYR A N 1
ATOM 1768 C CA . TYR A 1 216 ? -17.494 -5.915 35.834 1.00 95.94 216 TYR A CA 1
ATOM 1769 C C . TYR A 1 216 ? -18.516 -6.229 36.935 1.00 95.94 216 TYR A C 1
ATOM 1771 O O . TYR A 1 216 ? -19.675 -5.836 36.822 1.00 95.94 216 TYR A O 1
ATOM 1779 N N . GLN A 1 217 ? -18.083 -6.841 38.042 1.00 97.12 217 GLN A N 1
ATOM 1780 C CA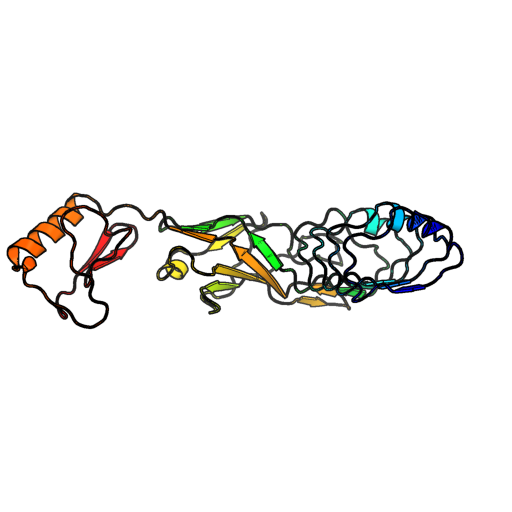 . GLN A 1 217 ? -18.973 -7.155 39.160 1.00 97.12 217 GLN A CA 1
ATOM 1781 C C . GLN A 1 217 ? -19.588 -5.893 39.780 1.00 97.12 217 GLN A C 1
ATOM 1783 O O . GLN A 1 217 ? -20.771 -5.896 40.106 1.00 97.12 217 GLN A O 1
ATOM 1788 N N . ALA A 1 218 ? -18.838 -4.789 39.877 1.00 97.00 218 ALA A N 1
ATOM 1789 C CA . ALA A 1 218 ? -19.388 -3.517 40.345 1.00 97.00 218 ALA A CA 1
ATOM 1790 C C . ALA A 1 218 ? -20.518 -3.000 39.434 1.00 97.00 218 ALA A C 1
ATOM 1792 O O . ALA A 1 218 ? -21.529 -2.503 39.930 1.00 97.00 218 ALA A O 1
ATOM 1793 N N . LEU A 1 219 ? -20.395 -3.152 38.110 1.00 96.06 219 LEU A N 1
ATOM 1794 C CA . LEU A 1 219 ? -21.482 -2.836 37.180 1.00 96.06 219 LEU A CA 1
ATOM 1795 C C . LEU A 1 219 ? -22.679 -3.785 37.364 1.00 96.06 219 LEU A C 1
ATOM 1797 O O . LEU A 1 219 ? -23.816 -3.320 37.406 1.00 96.06 219 LEU A O 1
ATOM 1801 N N . VAL A 1 220 ? -22.450 -5.091 37.530 1.00 96.50 220 VAL A N 1
ATOM 1802 C CA . VAL A 1 220 ? -23.520 -6.069 37.813 1.00 96.50 220 VAL A CA 1
ATOM 1803 C C . VAL A 1 220 ? -24.273 -5.711 39.100 1.00 96.50 220 VAL A C 1
ATOM 1805 O O . VAL A 1 220 ? -25.504 -5.768 39.140 1.00 96.50 220 VAL A O 1
ATOM 1808 N N . ASP A 1 221 ? -23.561 -5.281 40.139 1.00 97.44 221 ASP A N 1
ATOM 1809 C CA . ASP A 1 221 ? -24.161 -4.858 41.401 1.00 97.44 221 ASP A CA 1
ATOM 1810 C C . ASP A 1 221 ? -25.021 -3.598 41.214 1.00 97.44 221 ASP A C 1
ATOM 1812 O O . ASP A 1 221 ? -26.160 -3.566 41.683 1.00 97.44 221 ASP A O 1
ATOM 1816 N N . ILE A 1 222 ? -24.531 -2.596 40.470 1.00 95.38 222 ILE A N 1
ATOM 1817 C CA . ILE A 1 222 ? -25.301 -1.390 40.113 1.00 95.38 222 ILE A CA 1
ATOM 1818 C C . ILE A 1 222 ? -26.567 -1.766 39.337 1.00 95.38 222 ILE A C 1
ATOM 1820 O O . ILE A 1 222 ? -27.653 -1.282 39.658 1.00 95.38 222 ILE A O 1
ATOM 1824 N N . TYR A 1 223 ? -26.444 -2.650 38.346 1.00 95.50 223 TYR A N 1
ATOM 1825 C CA . TYR A 1 223 ? -27.572 -3.141 37.560 1.00 95.50 223 TYR A CA 1
ATOM 1826 C C . TYR A 1 223 ? -28.638 -3.778 38.456 1.00 95.50 223 TYR A C 1
ATOM 1828 O O . TYR A 1 223 ? -29.813 -3.430 38.366 1.00 95.50 223 TYR A O 1
ATOM 1836 N N . ASN A 1 224 ? -28.245 -4.670 39.366 1.00 96.31 224 ASN A N 1
ATOM 1837 C CA . ASN A 1 224 ? -29.186 -5.344 40.259 1.00 96.31 224 ASN A CA 1
ATOM 1838 C C . ASN A 1 224 ? -29.824 -4.379 41.273 1.00 96.31 224 ASN A C 1
ATOM 1840 O O . ASN A 1 224 ? -31.032 -4.442 41.501 1.00 96.31 224 ASN A O 1
ATOM 1844 N N . GLN A 1 225 ? -29.046 -3.459 41.852 1.00 96.75 225 GLN A N 1
ATOM 1845 C CA . GLN A 1 225 ? -29.530 -2.491 42.846 1.00 96.75 225 GLN A CA 1
ATOM 1846 C C . GLN A 1 225 ? -30.512 -1.473 42.260 1.00 96.75 225 GLN A C 1
ATOM 1848 O O . GLN A 1 225 ? -31.460 -1.069 42.931 1.00 96.75 225 GLN A O 1
ATOM 1853 N N . LEU A 1 226 ? -30.305 -1.069 41.007 1.00 94.62 226 LEU A N 1
ATOM 1854 C CA . LEU A 1 226 ? -31.129 -0.073 40.321 1.00 94.62 226 LEU A CA 1
ATOM 1855 C C . LEU A 1 226 ? -32.222 -0.699 39.444 1.00 94.62 226 LEU A C 1
ATOM 1857 O O . LEU A 1 226 ? -32.767 -0.029 38.565 1.00 94.62 226 LEU A O 1
ATOM 1861 N N . ASN A 1 227 ? -32.561 -1.971 39.691 1.00 93.38 227 ASN A N 1
ATOM 1862 C CA . ASN A 1 227 ? -33.621 -2.698 38.992 1.00 93.38 227 ASN A CA 1
ATOM 1863 C C . ASN A 1 227 ? -33.423 -2.735 37.461 1.00 93.38 227 ASN A C 1
ATOM 1865 O O . ASN A 1 227 ? -34.362 -2.566 36.681 1.00 93.38 227 ASN A O 1
ATOM 1869 N N . GLY A 1 228 ? -32.181 -2.970 37.032 1.00 90.94 228 GLY A N 1
ATOM 1870 C CA . GLY A 1 228 ? -31.742 -2.900 35.640 1.00 90.94 228 GLY A CA 1
ATOM 1871 C C . GLY A 1 228 ? -32.428 -3.869 34.683 1.00 90.94 228 GLY A C 1
ATOM 1872 O O . GLY A 1 228 ? -32.470 -3.638 33.472 1.00 90.94 228 GLY A O 1
ATOM 1873 N N . SER A 1 229 ? -33.060 -4.916 35.215 1.00 92.38 229 SER A N 1
ATOM 1874 C CA . SER A 1 229 ? -33.938 -5.809 34.454 1.00 92.38 229 SER A CA 1
ATOM 1875 C C . SER A 1 229 ? -35.087 -5.059 33.771 1.00 92.38 229 SER A C 1
ATOM 1877 O O . SER A 1 229 ? -35.488 -5.461 32.672 1.00 92.38 229 SER A O 1
ATOM 1879 N N . ASN A 1 230 ? -35.540 -3.953 34.372 1.00 92.12 230 ASN A N 1
ATOM 1880 C CA . ASN A 1 230 ? -36.626 -3.094 33.907 1.00 92.12 230 ASN A CA 1
ATOM 1881 C C . ASN A 1 230 ? -36.159 -1.847 33.141 1.00 92.12 230 ASN A C 1
ATOM 1883 O O . ASN A 1 230 ? -37.005 -1.068 32.710 1.00 92.12 230 ASN A O 1
ATOM 1887 N N . TRP A 1 231 ? -34.851 -1.648 32.954 1.00 91.75 231 TRP A N 1
ATOM 1888 C CA . TRP A 1 231 ? -34.357 -0.528 32.152 1.00 91.75 231 TRP A CA 1
ATOM 1889 C C . TRP A 1 231 ? -34.799 -0.638 30.692 1.00 91.75 231 TRP A C 1
ATOM 1891 O O . TRP A 1 231 ? -34.830 -1.733 30.113 1.00 91.75 231 TRP A O 1
ATOM 1901 N N . SER A 1 232 ? -35.076 0.514 30.081 1.00 88.62 232 SER A N 1
ATOM 1902 C CA . SER A 1 232 ? -35.461 0.618 28.676 1.00 88.62 232 SER A CA 1
ATOM 1903 C C . SER A 1 232 ? -34.879 1.887 28.068 1.00 88.62 232 SER A C 1
ATOM 1905 O O . SER A 1 232 ? -35.117 2.972 28.582 1.00 88.62 232 SER A O 1
ATOM 1907 N N . GLY A 1 233 ? -34.161 1.773 26.953 1.00 82.38 233 GLY A N 1
ATOM 1908 C CA . GLY A 1 233 ? -33.592 2.940 26.276 1.00 82.38 233 GLY A CA 1
ATOM 1909 C C . GLY A 1 233 ? -34.171 3.213 24.890 1.00 82.38 233 GLY A C 1
ATOM 1910 O O . GLY A 1 233 ? -34.910 2.413 24.316 1.00 82.38 233 GLY A O 1
ATOM 1911 N N . SER A 1 234 ? -33.805 4.375 24.345 1.00 79.56 234 SER A N 1
ATOM 1912 C CA . SER A 1 234 ? -34.174 4.838 23.001 1.00 79.56 234 SER A CA 1
ATOM 1913 C C . SER A 1 234 ? -33.308 4.216 21.882 1.00 79.56 234 SER A C 1
ATOM 1915 O O . SER A 1 234 ? -32.539 3.287 22.107 1.00 79.56 234 SER A O 1
ATOM 1917 N N . TYR A 1 235 ? -33.430 4.704 20.641 1.00 65.75 235 TYR A N 1
ATOM 1918 C CA . TYR A 1 235 ? -32.781 4.142 19.442 1.00 65.75 235 TYR A CA 1
ATOM 1919 C C . TYR A 1 235 ? -31.272 3.837 19.617 1.00 65.75 235 TYR A C 1
ATOM 1921 O O . TYR A 1 235 ? -30.511 4.696 20.053 1.00 65.75 235 TYR A O 1
ATOM 1929 N N . GLN A 1 236 ? -30.855 2.617 19.237 1.00 73.31 236 GLN A N 1
ATOM 1930 C CA . GLN A 1 236 ? -29.511 2.017 19.415 1.00 73.31 236 GLN A CA 1
ATOM 1931 C C . GLN A 1 236 ? -29.073 1.697 20.855 1.00 73.31 236 GLN A C 1
ATOM 1933 O O . GLN A 1 236 ? -27.908 1.359 21.081 1.00 73.31 236 GLN A O 1
ATOM 1938 N N . TRP A 1 237 ? -29.991 1.730 21.820 1.00 84.44 237 TRP A N 1
ATOM 1939 C CA . TRP A 1 237 ? -29.715 1.256 23.170 1.00 84.44 237 TRP A CA 1
ATOM 1940 C C . TRP A 1 237 ? -29.398 -0.244 23.201 1.00 84.44 237 TRP A C 1
ATOM 1942 O O . TRP A 1 237 ? -30.101 -1.069 22.613 1.00 84.44 237 TRP A O 1
ATOM 1952 N N . LYS A 1 238 ? -28.331 -0.593 23.917 1.00 85.06 238 LYS A N 1
ATOM 1953 C CA . LYS A 1 238 ? -27.883 -1.958 24.164 1.00 85.06 238 LYS A CA 1
ATOM 1954 C C . LYS A 1 238 ? -28.098 -2.279 25.632 1.00 85.06 238 LYS A C 1
ATOM 1956 O O . LYS A 1 238 ? -27.409 -1.733 26.500 1.00 85.06 238 LYS A O 1
ATOM 1961 N N . LYS A 1 239 ? -29.058 -3.173 25.887 1.00 86.75 239 LYS A N 1
ATOM 1962 C CA . LYS A 1 239 ? -29.309 -3.713 27.222 1.00 86.75 239 LYS A CA 1
ATOM 1963 C C . LYS A 1 239 ? -28.029 -4.339 27.760 1.00 86.75 239 LYS A C 1
ATOM 1965 O O . LYS A 1 239 ? -27.308 -4.998 27.015 1.00 86.75 239 LYS A O 1
ATOM 1970 N N . TRP A 1 240 ? -27.767 -4.119 29.041 1.00 91.31 240 TRP A N 1
ATOM 1971 C CA . TRP A 1 240 ? -26.647 -4.756 29.717 1.00 91.31 240 TRP A CA 1
ATOM 1972 C C . TRP A 1 240 ? -26.903 -6.261 29.780 1.00 91.31 240 TRP A C 1
ATOM 1974 O O . TRP A 1 240 ? -27.951 -6.689 30.274 1.00 91.31 240 TRP A O 1
ATOM 1984 N N . ASP A 1 241 ? -25.957 -7.037 29.264 1.00 89.75 241 ASP A N 1
ATOM 1985 C CA . ASP A 1 241 ? -25.948 -8.491 29.370 1.00 89.75 241 ASP A CA 1
ATOM 1986 C C . ASP A 1 241 ? -24.989 -8.897 30.486 1.00 89.75 241 ASP A C 1
ATOM 1988 O O . ASP A 1 241 ? -23.795 -9.058 30.271 1.00 89.75 241 ASP A O 1
ATOM 1992 N N . ILE A 1 242 ? -25.524 -9.037 31.697 1.00 92.94 242 ILE A N 1
ATOM 1993 C CA . ILE A 1 242 ? -24.750 -9.367 32.900 1.00 92.94 242 ILE A CA 1
ATOM 1994 C C . ILE A 1 242 ? -24.433 -10.868 33.028 1.00 92.94 242 ILE A C 1
ATOM 1996 O O . ILE A 1 242 ? -24.058 -11.325 34.110 1.00 92.94 242 ILE A O 1
ATOM 2000 N N . THR A 1 243 ? -24.650 -11.668 31.978 1.00 92.56 243 THR A N 1
ATOM 2001 C CA . THR A 1 243 ? -24.354 -13.109 32.025 1.00 92.56 243 THR A CA 1
ATOM 2002 C C . THR A 1 243 ? -22.871 -13.409 31.822 1.00 92.56 243 THR A C 1
ATOM 2004 O O . THR A 1 243 ? -22.388 -14.441 32.290 1.00 92.56 243 THR A O 1
ATOM 2007 N N . GLU A 1 244 ? -22.133 -12.494 31.191 1.00 91.62 244 GLU A N 1
ATOM 2008 C CA . GLU A 1 244 ? -20.701 -12.619 30.950 1.00 91.62 244 GLU A CA 1
ATOM 2009 C C . GLU A 1 244 ? -19.994 -11.259 30.844 1.00 91.62 244 GLU A C 1
ATOM 2011 O O . GLU A 1 244 ? -20.554 -10.243 30.435 1.00 91.62 244 GLU A O 1
ATOM 2016 N N . ASN A 1 245 ? -18.700 -11.253 31.164 1.00 89.19 245 ASN A N 1
ATOM 2017 C CA . ASN A 1 245 ? -17.839 -10.082 31.039 1.00 89.19 245 ASN A CA 1
ATOM 2018 C C . ASN A 1 245 ? -17.390 -9.873 29.577 1.00 89.19 245 ASN A C 1
ATOM 2020 O O . ASN A 1 245 ? -16.262 -10.199 29.186 1.00 89.19 245 ASN A O 1
ATOM 2024 N N . ASN A 1 246 ? -18.307 -9.351 28.758 1.00 85.44 246 ASN A N 1
ATOM 2025 C CA . ASN A 1 246 ? -18.142 -9.156 27.314 1.00 85.44 246 ASN A CA 1
ATOM 2026 C C . ASN A 1 246 ? -18.090 -7.679 26.878 1.00 85.44 246 ASN A C 1
ATOM 2028 O O . ASN A 1 246 ? -18.148 -7.399 25.683 1.00 85.44 246 ASN A O 1
ATOM 2032 N N . LEU A 1 247 ? -17.894 -6.728 27.804 1.00 85.50 247 LEU A N 1
ATOM 2033 C CA . LEU A 1 247 ? -17.919 -5.283 27.497 1.00 85.50 247 LEU A CA 1
ATOM 2034 C C . LEU A 1 247 ? -16.902 -4.844 26.424 1.00 85.50 247 LEU A C 1
ATOM 2036 O O . LEU A 1 247 ? -17.143 -3.886 25.694 1.00 85.50 247 LEU A O 1
ATOM 2040 N N . HIS A 1 248 ? -15.772 -5.547 26.326 1.00 79.62 248 HIS A N 1
ATOM 2041 C CA . HIS A 1 248 ? -14.739 -5.357 25.301 1.00 79.62 248 HIS A CA 1
ATOM 2042 C C . HIS A 1 248 ? -15.169 -5.785 23.880 1.00 79.62 248 HIS A C 1
ATOM 2044 O O . HIS A 1 248 ? -14.574 -5.338 22.899 1.00 79.62 248 HIS A O 1
ATOM 2050 N N . GLU A 1 249 ? -16.203 -6.623 23.759 1.00 77.06 249 GLU A N 1
ATOM 2051 C CA . GLU A 1 249 ? -16.774 -7.098 22.492 1.00 77.06 249 GLU A CA 1
ATOM 2052 C C . GLU A 1 249 ? -18.088 -6.375 22.168 1.00 77.06 249 GLU A C 1
ATOM 2054 O O . GLU A 1 249 ? -18.287 -5.873 21.057 1.00 77.06 249 GLU A O 1
ATOM 2059 N N . ILE A 1 250 ? -18.987 -6.300 23.155 1.00 81.19 250 ILE A N 1
ATOM 2060 C CA . ILE A 1 250 ? -20.315 -5.703 23.042 1.00 81.19 250 ILE A CA 1
ATOM 2061 C C . ILE A 1 250 ? -20.425 -4.577 24.077 1.00 81.19 250 ILE A C 1
ATOM 2063 O O . ILE A 1 250 ? -20.651 -4.844 25.256 1.00 81.19 250 ILE A O 1
ATOM 2067 N N . PRO A 1 251 ? -20.319 -3.302 23.661 1.00 82.75 251 PRO A N 1
ATOM 2068 C CA . PRO A 1 251 ? -20.425 -2.196 24.599 1.00 82.75 251 PRO A CA 1
ATOM 2069 C C . PRO A 1 251 ? -21.838 -2.126 25.181 1.00 82.75 251 PRO A C 1
ATOM 2071 O O . PRO A 1 251 ? -22.830 -2.168 24.446 1.00 82.75 251 PRO A O 1
ATOM 2074 N N . TRP A 1 252 ? -21.913 -1.985 26.499 1.00 90.00 252 TRP A N 1
ATOM 2075 C CA . TRP A 1 252 ? -23.148 -1.716 27.224 1.00 90.00 252 TRP A CA 1
ATOM 2076 C C . TRP A 1 252 ? -23.499 -0.232 27.106 1.00 90.00 252 TRP A C 1
ATOM 2078 O O . TRP A 1 252 ? -22.621 0.628 27.201 1.00 90.00 252 TRP A O 1
ATOM 2088 N N . SER A 1 253 ? -24.776 0.104 26.892 1.00 89.31 253 SER A N 1
ATOM 2089 C CA . SER A 1 253 ? -25.170 1.516 26.829 1.00 89.31 253 SER A CA 1
ATOM 2090 C C . SER A 1 253 ? -24.807 2.243 28.129 1.00 89.31 253 SER A C 1
ATOM 2092 O O . SER A 1 253 ? -24.842 1.660 29.210 1.00 89.31 253 SER A O 1
ATOM 2094 N N . GLY A 1 254 ? -24.433 3.517 28.037 1.00 89.31 254 GLY A N 1
ATOM 2095 C CA . GLY A 1 254 ? -24.094 4.317 29.215 1.00 89.31 254 GLY A CA 1
ATOM 2096 C C . GLY A 1 254 ? -22.765 3.970 29.891 1.00 89.31 254 GLY A C 1
ATOM 2097 O O . GLY A 1 254 ? -22.365 4.720 30.774 1.00 89.31 254 GLY A O 1
ATOM 2098 N N . VAL A 1 255 ? -22.067 2.904 29.486 1.00 91.00 255 VAL A N 1
ATOM 2099 C CA . VAL A 1 255 ? -20.741 2.550 30.009 1.00 91.00 255 VAL A CA 1
ATOM 2100 C C . VAL A 1 255 ? -19.669 2.984 29.016 1.00 91.00 255 VAL A C 1
ATOM 2102 O O . VAL A 1 255 ? -19.701 2.603 27.846 1.00 91.00 255 VAL A O 1
ATOM 2105 N N . THR A 1 256 ? -18.698 3.755 29.494 1.00 87.69 256 THR A N 1
ATOM 2106 C CA . THR A 1 256 ? -17.477 4.077 28.751 1.00 87.69 256 THR A CA 1
ATOM 2107 C C . THR A 1 256 ? -16.352 3.192 29.268 1.00 87.69 256 THR A C 1
ATOM 2109 O O . THR A 1 256 ? -16.088 3.176 30.471 1.00 87.69 256 THR A O 1
ATOM 2112 N N . VAL A 1 257 ? -15.699 2.460 28.363 1.00 85.44 257 VAL A N 1
ATOM 2113 C CA . VAL A 1 257 ? -14.524 1.634 28.666 1.00 85.44 257 VAL A CA 1
ATOM 2114 C C . VAL A 1 257 ? -13.326 2.175 27.893 1.00 85.44 257 VAL A C 1
ATOM 2116 O O . VAL A 1 257 ? -13.362 2.248 26.665 1.00 85.44 257 VAL A O 1
ATOM 2119 N N . GLU A 1 258 ? -12.255 2.514 28.601 1.00 79.44 258 GLU A N 1
ATOM 2120 C CA . GLU A 1 258 ? -10.980 2.947 28.028 1.00 79.44 258 GLU A CA 1
ATOM 2121 C C . GLU A 1 258 ? -9.868 2.012 28.503 1.00 79.44 258 GLU A C 1
ATOM 2123 O O . GLU A 1 258 ? -9.684 1.802 29.699 1.00 79.44 258 GLU A O 1
ATOM 2128 N N . ASN A 1 259 ? -9.119 1.429 27.562 1.00 75.00 259 ASN A N 1
ATOM 2129 C CA . ASN A 1 259 ? -8.022 0.484 27.832 1.00 75.00 259 ASN A CA 1
ATOM 2130 C C . ASN A 1 259 ? -8.418 -0.667 28.776 1.00 75.00 259 ASN A C 1
ATOM 2132 O O . ASN A 1 259 ? -7.636 -1.090 29.623 1.00 75.00 259 ASN A O 1
ATOM 2136 N N . GLY A 1 260 ? -9.650 -1.162 28.638 1.00 83.12 260 GLY A N 1
ATOM 2137 C CA . GLY A 1 260 ? -10.185 -2.227 29.484 1.00 83.12 260 GLY A CA 1
ATOM 2138 C C . GLY A 1 260 ? -10.677 -1.765 30.850 1.00 83.12 260 GLY A C 1
ATOM 2139 O O . GLY A 1 260 ? -11.096 -2.605 31.622 1.00 83.12 260 GLY A O 1
ATOM 2140 N N . HIS A 1 261 ? -10.684 -0.475 31.170 1.00 87.62 261 HIS A N 1
ATOM 2141 C CA . HIS A 1 261 ? -11.208 0.022 32.442 1.00 87.62 261 HIS A CA 1
ATOM 2142 C C . HIS A 1 261 ? -12.464 0.860 32.237 1.00 87.62 261 HIS A C 1
ATOM 2144 O O . HIS A 1 261 ? -12.570 1.613 31.271 1.00 87.62 261 HIS A O 1
ATOM 2150 N N . VAL A 1 262 ? -13.417 0.747 33.155 1.00 90.81 262 VAL A N 1
ATOM 2151 C CA . VAL A 1 262 ? -14.629 1.564 33.171 1.00 90.81 262 VAL A CA 1
ATOM 2152 C C . VAL A 1 262 ? -14.256 2.986 33.593 1.00 90.81 262 VAL A C 1
ATOM 2154 O O . VAL A 1 262 ? -13.897 3.229 34.743 1.00 90.81 262 VAL A O 1
ATOM 2157 N N . THR A 1 263 ? -14.354 3.941 32.669 1.00 91.06 263 THR A N 1
ATOM 2158 C CA . THR A 1 263 ? -14.022 5.359 32.913 1.00 91.06 263 THR A CA 1
ATOM 2159 C C . THR A 1 263 ? -15.246 6.259 33.011 1.00 91.06 263 THR A C 1
ATOM 2161 O O . THR A 1 263 ? -15.148 7.390 33.485 1.00 91.06 263 THR A O 1
ATOM 2164 N N . GLY A 1 264 ? -16.415 5.769 32.601 1.00 90.94 264 GLY A N 1
ATOM 2165 C CA . GLY A 1 264 ? -17.651 6.536 32.638 1.00 90.94 264 GLY A CA 1
ATOM 2166 C C . GLY A 1 264 ? -18.874 5.649 32.798 1.00 90.94 264 GLY A C 1
ATOM 2167 O O . GLY A 1 264 ? -18.949 4.562 32.230 1.00 90.94 264 GLY A O 1
ATOM 2168 N N . LEU A 1 265 ? -19.844 6.147 33.560 1.00 93.44 265 LEU A N 1
ATOM 2169 C CA . LEU A 1 265 ? -21.152 5.532 33.724 1.00 93.44 265 LEU A CA 1
ATOM 2170 C C . LEU A 1 265 ? -22.232 6.621 33.697 1.00 93.44 265 LEU A C 1
ATOM 2172 O O . LEU A 1 265 ? -22.221 7.528 34.527 1.00 93.44 265 LEU A O 1
ATOM 2176 N N . SER A 1 266 ? -23.166 6.532 32.752 1.00 90.38 266 SER A N 1
ATOM 2177 C CA . SER A 1 266 ? -24.311 7.435 32.622 1.00 90.38 266 SER A CA 1
ATOM 2178 C C . SER A 1 266 ? -25.593 6.653 32.369 1.00 90.38 266 SER A C 1
ATOM 2180 O O . SER A 1 266 ? -25.781 6.056 31.309 1.00 90.38 266 SER A O 1
ATOM 2182 N N . LEU A 1 267 ? -26.500 6.705 33.342 1.00 86.94 267 LEU A N 1
ATOM 2183 C CA . LEU A 1 267 ? -27.821 6.074 33.279 1.00 86.94 267 LEU A CA 1
ATOM 2184 C C . LEU A 1 267 ? -28.924 7.050 32.844 1.00 86.94 267 LEU A C 1
ATOM 2186 O O . LEU A 1 267 ? -30.099 6.733 32.937 1.00 86.94 267 LEU A O 1
ATOM 2190 N N . TYR A 1 268 ? -28.566 8.243 32.361 1.00 80.88 268 TYR A N 1
ATOM 2191 C CA . TYR A 1 268 ? -29.530 9.296 32.011 1.00 80.88 268 TYR A CA 1
ATOM 2192 C C . TYR A 1 268 ? -30.564 8.872 30.944 1.0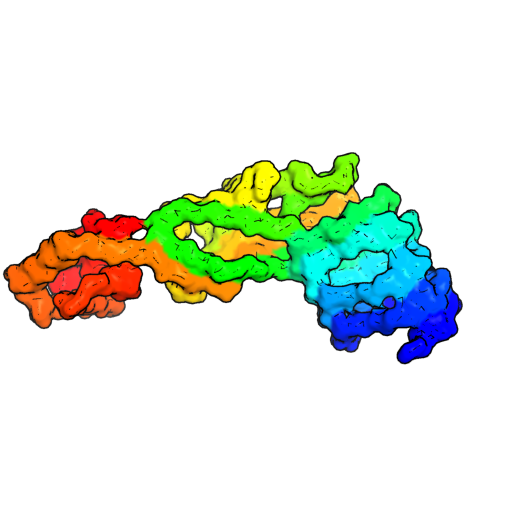0 80.88 268 TYR A C 1
ATOM 2194 O O . TYR A 1 268 ? -31.640 9.453 30.859 1.00 80.88 268 TYR A O 1
ATOM 2202 N N . TYR A 1 269 ? -30.236 7.864 30.134 1.00 68.25 269 TYR A N 1
ATOM 2203 C CA . TYR A 1 269 ? -31.040 7.399 29.001 1.00 68.25 269 TYR A CA 1
ATOM 2204 C C . TYR A 1 269 ? -31.719 6.028 29.238 1.00 68.25 269 TYR A C 1
ATOM 2206 O O . TYR A 1 269 ? -32.026 5.349 28.255 1.00 68.25 269 TYR A O 1
ATOM 2214 N N . PHE A 1 270 ? -31.875 5.597 30.501 1.00 77.19 270 PHE A N 1
ATOM 2215 C CA . PHE A 1 270 ? -32.339 4.259 30.921 1.00 77.19 270 PHE A CA 1
ATOM 2216 C C . PHE A 1 270 ? -33.686 4.259 31.648 1.00 77.19 270 PHE A C 1
ATOM 2218 O O . PHE A 1 270 ? -33.992 5.274 32.314 1.00 77.19 270 PHE A O 1
#

Radius of gyration: 26.58 Å; chains: 1; bounding box: 58×35×80 Å

=== Feature glossary ===
Key to the feature types in this record:

Secondary structure (8-state, DSSP). Secondary structure is the local, repeating backbone conformation. DSSP classifies it into eight states by reading the hydrogen-bond network: three helix types (H, G, I), two β types (E, B), two non-regular types (T, S), and unstructured coil (-).

Backbone torsions (φ/ψ). Backbone dihedral angles. Every residue except chain termini has a φ (preceding-C → N → Cα → C) and a ψ (N → Cα → C → next-N). They are reported in degrees following the IUPAC sign convention. Secondary structure is essentially a statement about which (φ, ψ) basin each residue occupies.

Predicted aligned error. Predicted Aligned Error (PAE) is an AlphaFold confidence matrix: entry (i, j) is the expected error in the position of residue j, in ångströms, when the prediction is superimposed on the true structure at residue i. Low PAE within a block of residues means that block is internally rigid and well-predicted; high PAE between two blocks means their relative placement is uncertain even if each block individually is confident.

B-factor. B-factor (Debye–Waller factor) reflects atomic displacement in the crystal lattice. It is an experimental observable (units Å²), not a prediction; low values mean the atom is pinned down, high values mean it moves or is heterogeneous across the crystal.

Secondary structure (3-state, P-SEA). Three-state secondary structure (P-SEA) collapses the eight DSSP classes into helix (a), strand (b), and coil (c). P-SEA assigns these from Cα geometry alone — distances and angles — without requiring backbone oxygens, so it works on any Cα trace.

Sequence. Primary structure: the covalent order of the twenty standard amino acids along the backbone. Two proteins with the same sequence will (almost always) fold to the same structure; two with 30% identity often share a fold but not the details.

pLDDT. pLDDT is the predicted lDDT-Cα score: AlphaFold's confidence that the local environment of each residue (all inter-atomic distances within 15 Å) is correctly placed. It is a per-residue number between 0 and 100, with higher meaning more reliable.

InterPro / GO / CATH / organism. Functional annotations link the protein to curated databases. InterPro entries identify conserved domains and families by matching the sequence against member-database signatures (Pfam, PROSITE, CDD, …). Gene Ontology (GO) terms describe molecular function, biological process, and cellular component in a controlled vocabulary. CATH places the structure in a hierarchical fold classification (Class/Architecture/Topology/Homologous-superfamily). The organism is the source species.

Contact-map, Ramachandran, and PAE plots. Three diagnostic plots accompany the record. The Cα contact map visualizes the tertiary structure as a 2D adjacency matrix (8 Å cutoff, sequence-local contacts suppressed). The Ramachandran plot shows the distribution of backbone (φ, ψ) torsions, with points in the α and β basins reflecting secondary structure content. The PAE plot shows AlphaFold's inter-residue confidence as a color matrix.

mmCIF coordinates. The mmCIF table is the protein's shape written out atom by atom. For each backbone N, Cα, C, and carbonyl O, it records an (x, y, z) coordinate triple in Å plus the residue type, chain letter, and residue number.

Radius of gyration, Cα contacts, bounding box. Three whole-structure scalars: the radius of gyration (RMS distance of Cα from centroid, in Å), the count of Cα–Cα contacts (pairs closer than 8 Å and separated by more than four residues in sequence — i.e. tertiary, not local, contacts), and the bounding-box dimensions. Together they distinguish compact globular folds from extended fibres or disordered chains.

Foldseek 3Di. The Foldseek 3Di string encodes local tertiary geometry as a 20-letter alphabet — one character per residue — derived from the relative positions of nearby Cα atoms. Unlike the amino-acid sequence, 3Di is a direct function of the 3D structure, so two proteins with the same fold have similar 3Di strings even at low sequence identity.

Rendered structure images. Six rendered views show the 3D structure from the faces of a cube — i.e. along ±x, ±y, ±z. Rendering representation is drawn randomly per protein from cartoon (secondary-structure ribbons), sticks (backbone bonds), or molecular surface; coloring is either N→C rainbow (blue at the N-terminus through red at the C-terminus) or one color per chain.

Nearest PDB structures. The Foldseek neighbor list gives the closest experimentally determined structures in the PDB, ranked by structural alignment. TM-score near 1 means near-identical fold; near 0.3 means only rough topology match. This is how one finds what a novel AlphaFold prediction most resembles in the solved-structure universe.

Solvent-accessible surface area. SASA measures how much of the protein is reachable by solvent. It is computed by rolling a water-sized probe over the atomic surface and summing the exposed area (Å²). Per-residue SASA distinguishes core (buried, low SASA) from surface (exposed, high SASA) residues; total SASA is a whole-molecule size measure.